Protein AF-A0A8X6TYA3-F1 (afdb_monomer_lite)

Radius of gyration: 31.18 Å; chains: 1; bounding box: 48×66×99 Å

InterPro domains:
  IPR000999 Ribonuclease III domain [PS50142] (70-89)
  IPR014720 Double-stranded RNA-binding domain [PS50137] (123-180)
  IPR036389 Ribonuclease III, endonuclease domain superfamily [G3DSA:1.10.1520.10] (4-118)
  IPR036389 Ribonuclease III, endonuclease domain superfamily [SSF69065] (48-107)
  IPR044441 Dicer, double-stranded RNA-binding domain [PF20932] (95-181)

Foldseek 3Di:
DDDDDDDDDDDDDDDDDDDPPPDDDDDDDDDPDPVVVVVVVVVVVVVLVVLCCVQPPPPLCLPCPPPPDPVVVVVVVVVVLVVQCVVVVNDPVRSCVVCVVVCVVVVVSCVVVVDDQLLRVLCVLLVCVPDPQKDDWDDDPQKTKIWGQHPVRDIFIGIDNDPVRRSSSRSSVVVVVSVVVVVVVD

pLDDT: mean 73.3, std 23.81, range [25.72, 98.75]

Organism: Nephila pilipes (NCBI:txid299642)

Secondary structure (DSSP, 8-state):
---------------------------------THHHHHHHHHHHHHHHHHHHHHH---S-SS-------HHHHHHHHHHHHHHHHHTTS-HHHHHHHHHHHHHHHHHHHHHSPPPPHHHHHHHHHT-TTS--BPPPEEETTEEEEEEE-TTS-EEEEEESSHHHHHHHHHHHHHHHHHHHHTT--

Structure (mmCIF, N/CA/C/O backbone):
data_AF-A0A8X6TYA3-F1
#
_entry.id   AF-A0A8X6TYA3-F1
#
loop_
_atom_site.group_PDB
_atom_site.id
_atom_site.type_symbol
_atom_site.label_atom_id
_atom_site.label_alt_id
_atom_site.label_comp_id
_atom_site.label_asym_id
_atom_site.label_entity_id
_atom_site.label_seq_id
_atom_site.pdbx_PDB_ins_code
_atom_site.Cartn_x
_atom_site.Cartn_y
_atom_site.Cartn_z
_atom_site.occupancy
_atom_site.B_iso_or_equiv
_atom_site.auth_seq_id
_atom_site.auth_comp_id
_atom_site.auth_asym_id
_atom_site.auth_atom_id
_atom_site.pdbx_PDB_model_num
ATOM 1 N N . MET A 1 1 ? 2.427 -8.819 74.614 1.00 41.09 1 MET A N 1
ATOM 2 C CA . MET A 1 1 ? 1.703 -9.967 75.204 1.00 41.09 1 MET A CA 1
ATOM 3 C C . MET A 1 1 ? 0.226 -9.792 74.905 1.00 41.09 1 MET A C 1
ATOM 5 O O . MET A 1 1 ? -0.221 -8.654 74.953 1.00 41.09 1 MET A O 1
ATOM 9 N N . ASN A 1 2 ? -0.461 -10.903 74.617 1.00 29.91 2 ASN A N 1
ATOM 10 C CA . ASN A 1 2 ? -1.857 -11.056 74.161 1.00 29.91 2 ASN A CA 1
ATOM 11 C C . ASN A 1 2 ? -2.005 -10.997 72.631 1.00 29.91 2 ASN A C 1
ATOM 13 O O . ASN A 1 2 ? -1.560 -10.040 72.016 1.00 29.91 2 ASN A O 1
ATOM 17 N N . GLN A 1 3 ? -2.622 -11.955 71.942 1.00 35.66 3 GLN A N 1
ATOM 18 C CA . GLN A 1 3 ? -3.069 -13.315 72.268 1.00 35.66 3 GLN A CA 1
ATOM 19 C C . GLN A 1 3 ? -3.387 -13.950 70.898 1.00 35.66 3 GLN A C 1
ATOM 21 O O . GLN A 1 3 ? -4.009 -13.296 70.063 1.00 35.66 3 GLN A O 1
ATOM 26 N N . LYS A 1 4 ? -2.917 -15.174 70.627 1.00 36.66 4 LYS A N 1
ATOM 27 C CA . LYS A 1 4 ? -3.289 -15.936 69.422 1.00 36.66 4 LYS A CA 1
ATOM 28 C C . LYS A 1 4 ? -4.793 -16.244 69.455 1.00 36.66 4 LYS A C 1
ATOM 30 O O . LYS A 1 4 ? -5.283 -16.671 70.496 1.00 36.66 4 LYS A O 1
ATOM 35 N N . MET A 1 5 ? -5.475 -16.124 68.317 1.00 36.62 5 MET A N 1
ATOM 36 C CA . MET A 1 5 ? -6.690 -16.894 68.036 1.00 36.62 5 MET A CA 1
ATOM 37 C C . MET A 1 5 ? -6.436 -17.769 66.809 1.00 36.62 5 MET A C 1
ATOM 39 O O . MET A 1 5 ? -6.374 -17.285 65.683 1.00 36.62 5 MET A O 1
ATOM 43 N N . GLU A 1 6 ? -6.232 -19.058 67.076 1.00 32.78 6 GLU A N 1
ATOM 44 C CA . GLU A 1 6 ? -6.461 -20.151 66.135 1.00 32.78 6 GLU A CA 1
ATOM 45 C C . GLU A 1 6 ? -7.973 -20.312 65.972 1.00 32.78 6 GLU A C 1
ATOM 47 O O . GLU A 1 6 ? -8.694 -20.407 66.965 1.00 32.78 6 GLU A O 1
ATOM 52 N N . ILE A 1 7 ? -8.452 -20.359 64.731 1.00 39.28 7 ILE A N 1
ATOM 53 C CA . ILE A 1 7 ? -9.780 -20.886 64.421 1.00 39.28 7 ILE A CA 1
ATOM 54 C C . ILE A 1 7 ? -9.557 -22.152 63.604 1.00 39.28 7 ILE A C 1
ATOM 56 O O . ILE A 1 7 ? -8.872 -22.146 62.582 1.00 39.28 7 ILE A O 1
ATOM 60 N N . GLN A 1 8 ? -10.082 -23.242 64.152 1.00 35.72 8 GLN A N 1
ATOM 61 C CA . GLN A 1 8 ? -10.012 -24.600 63.645 1.00 35.72 8 GLN A CA 1
ATOM 62 C C . GLN A 1 8 ? -10.918 -24.779 62.425 1.00 35.72 8 GLN A C 1
ATOM 64 O O . GLN A 1 8 ? -12.043 -24.281 62.388 1.00 35.72 8 GLN A O 1
ATOM 69 N N . ASN A 1 9 ? -10.414 -25.550 61.463 1.00 27.83 9 ASN A N 1
ATOM 70 C CA . ASN A 1 9 ? -11.195 -26.176 60.407 1.00 27.83 9 ASN A CA 1
ATOM 71 C C . ASN A 1 9 ? -12.219 -27.133 61.026 1.00 27.83 9 ASN A C 1
ATOM 73 O O . ASN A 1 9 ? -11.855 -27.955 61.870 1.00 27.83 9 ASN A O 1
ATOM 77 N N . HIS A 1 10 ? -13.463 -27.078 60.554 1.00 35.34 10 HIS A N 1
ATOM 78 C CA . HIS A 1 10 ? -14.375 -28.205 60.673 1.00 35.34 10 HIS A CA 1
ATOM 79 C C . HIS A 1 10 ? -14.879 -28.587 59.285 1.00 35.34 10 HIS A C 1
ATOM 81 O O . HIS A 1 10 ? -15.379 -27.756 58.527 1.00 35.34 10 HIS A O 1
ATOM 87 N N . GLU A 1 11 ? -14.627 -29.849 58.969 1.00 30.81 11 GLU A N 1
ATOM 88 C CA . GLU A 1 11 ? -14.976 -30.563 57.756 1.00 30.81 11 GLU A CA 1
ATOM 89 C C . GLU A 1 11 ? -16.497 -30.601 57.570 1.00 30.81 11 GLU A C 1
ATOM 91 O O . GLU A 1 11 ? -17.250 -30.799 58.522 1.00 30.81 11 GLU A O 1
ATOM 96 N N . PHE A 1 12 ? -16.941 -30.459 56.324 1.00 28.66 12 PHE A N 1
ATOM 97 C CA . PHE A 1 12 ? -18.242 -30.945 55.881 1.00 28.66 12 PHE A CA 1
ATOM 98 C C . PHE A 1 12 ? -17.971 -31.966 54.774 1.00 28.66 12 PHE A C 1
ATOM 100 O O . PHE A 1 12 ? -17.562 -31.605 53.672 1.00 28.66 12 PHE A O 1
ATOM 107 N N . THR A 1 13 ? -18.143 -33.243 55.107 1.00 29.92 13 THR A N 1
ATOM 108 C CA . THR A 1 13 ? -18.136 -34.379 54.181 1.00 29.92 13 THR A CA 1
ATOM 109 C C . THR A 1 13 ? -19.557 -34.904 54.018 1.00 29.92 13 THR A C 1
ATOM 111 O O . THR A 1 13 ? -20.180 -35.250 55.016 1.00 29.92 13 THR A O 1
ATOM 114 N N . ASP A 1 14 ? -20.036 -34.961 52.778 1.00 32.94 14 ASP A N 1
ATOM 115 C CA . ASP A 1 14 ? -20.781 -36.083 52.172 1.00 32.94 14 ASP A CA 1
ATOM 116 C C . ASP A 1 14 ? -21.089 -35.682 50.714 1.00 32.94 14 ASP A C 1
ATOM 118 O O . ASP A 1 14 ? -21.686 -34.638 50.462 1.00 32.94 14 ASP A O 1
ATOM 122 N N . ASN A 1 15 ? -20.429 -36.286 49.723 1.00 28.47 15 ASN A N 1
ATOM 123 C CA . ASN A 1 15 ? -20.726 -37.586 49.098 1.00 28.47 15 ASN A CA 1
ATOM 124 C C . ASN A 1 15 ? -21.973 -37.564 48.199 1.00 28.47 15 ASN A C 1
ATOM 126 O O . ASN A 1 15 ? -23.100 -37.630 48.670 1.00 28.47 15 ASN A O 1
ATOM 130 N N . ASN A 1 16 ? -21.700 -37.493 46.894 1.00 32.59 16 ASN A N 1
ATOM 131 C CA . ASN A 1 16 ? -22.423 -38.079 45.755 1.00 32.59 16 ASN A CA 1
ATOM 132 C C . ASN A 1 16 ? -21.465 -37.881 44.561 1.00 32.59 16 ASN A C 1
ATOM 134 O O . ASN A 1 16 ? -21.399 -36.793 43.998 1.00 32.59 16 ASN A O 1
ATOM 138 N N . GLN A 1 17 ? -20.423 -38.703 44.418 1.00 32.59 17 GLN A N 1
ATOM 139 C CA . GLN A 1 17 ? -20.418 -39.958 43.655 1.00 32.59 17 GLN A CA 1
ATOM 140 C C . GLN A 1 17 ? -21.165 -39.889 42.316 1.00 32.59 17 GLN A C 1
ATOM 142 O O . GLN A 1 17 ? -22.388 -39.929 42.262 1.00 32.59 17 GLN A O 1
ATOM 147 N N . ASP A 1 18 ? -20.330 -39.825 41.278 1.00 33.72 18 ASP A N 1
ATOM 148 C CA . ASP A 1 18 ? -20.352 -40.714 40.120 1.00 33.72 18 ASP A CA 1
ATOM 149 C C . ASP A 1 18 ? -21.538 -40.607 39.156 1.00 33.72 18 ASP A C 1
ATOM 151 O O . ASP A 1 18 ? -22.451 -41.414 39.221 1.00 33.72 18 ASP A O 1
ATOM 155 N N . GLU A 1 19 ? -21.414 -39.722 38.160 1.00 37.16 19 GLU A N 1
ATOM 156 C CA . GLU A 1 19 ? -21.674 -40.078 36.752 1.00 37.16 19 GLU A CA 1
ATOM 157 C C . GLU A 1 19 ? -20.602 -39.421 35.863 1.00 37.16 19 GLU A C 1
ATOM 159 O O . GLU A 1 19 ? -20.756 -38.333 35.308 1.00 37.16 19 GLU A O 1
ATOM 164 N N . ASN A 1 20 ? -19.454 -40.101 35.790 1.00 30.97 20 ASN A N 1
ATOM 165 C CA . ASN A 1 20 ? -18.557 -40.028 34.646 1.00 30.97 20 ASN A CA 1
ATOM 166 C C . ASN A 1 20 ? -19.195 -40.866 33.533 1.00 30.97 20 ASN A C 1
ATOM 168 O O . ASN A 1 20 ? -19.058 -42.088 33.549 1.00 30.97 20 ASN A O 1
ATOM 172 N N . ASP A 1 21 ? -19.839 -40.234 32.554 1.00 33.44 21 ASP A N 1
ATOM 173 C CA . ASP A 1 21 ? -20.106 -40.897 31.274 1.00 33.44 21 ASP A CA 1
ATOM 174 C C . ASP A 1 21 ? -18.827 -40.881 30.429 1.00 33.44 21 ASP A C 1
ATOM 176 O O . ASP A 1 21 ? -18.632 -40.121 29.479 1.00 33.44 21 ASP A O 1
ATOM 180 N N . GLU A 1 22 ? -17.921 -41.763 30.838 1.00 34.53 22 GLU A N 1
ATOM 181 C CA . GLU A 1 22 ? -16.838 -42.306 30.040 1.00 34.53 22 GLU A CA 1
ATOM 182 C C . GLU A 1 22 ? -17.438 -43.347 29.079 1.00 34.53 22 GLU A C 1
ATOM 184 O O . GLU A 1 22 ? -17.368 -44.555 29.297 1.00 34.53 22 GLU A O 1
ATOM 189 N N . LEU A 1 23 ? -18.060 -42.887 27.990 1.00 30.59 23 LEU A N 1
ATOM 190 C CA . LEU A 1 23 ? -18.424 -43.771 26.882 1.00 30.59 23 LEU A CA 1
ATOM 191 C C . LEU A 1 23 ? -17.214 -43.967 25.968 1.00 30.59 23 LEU A C 1
ATOM 193 O O . LEU A 1 23 ? -17.007 -43.282 24.967 1.00 30.59 23 LEU A O 1
ATOM 197 N N . SER A 1 24 ? -16.413 -44.955 26.353 1.00 29.55 24 SER A N 1
ATOM 198 C CA . SER A 1 24 ? -15.569 -45.711 25.440 1.00 29.55 24 SER A CA 1
ATOM 199 C C . SER A 1 24 ? -16.456 -46.501 24.469 1.00 29.55 24 SER A C 1
ATOM 201 O O . SER A 1 24 ? -17.292 -47.300 24.883 1.00 29.55 24 SER A O 1
ATOM 203 N N . PHE A 1 25 ? -16.282 -46.296 23.162 1.00 25.72 25 PHE A N 1
ATOM 204 C CA . PHE A 1 25 ? -16.700 -47.291 22.176 1.00 25.72 25 PHE A CA 1
ATOM 205 C C . PHE A 1 25 ? -15.767 -47.285 20.961 1.00 25.72 25 PHE A C 1
ATOM 207 O O . PHE A 1 25 ? -15.788 -46.389 20.122 1.00 25.72 25 PHE A O 1
ATOM 214 N N . GLU A 1 26 ? -14.894 -48.289 20.991 1.00 27.86 26 GLU A N 1
ATOM 215 C CA . GLU A 1 26 ? -14.268 -49.038 19.902 1.00 27.86 26 GLU A CA 1
ATOM 216 C C . GLU A 1 26 ? -14.068 -48.390 18.525 1.00 27.86 26 GLU A C 1
ATOM 218 O O . GLU A 1 26 ? -14.980 -48.138 17.739 1.00 27.86 26 GLU A O 1
ATOM 223 N N . SER A 1 27 ? -12.780 -48.302 18.191 1.00 35.88 27 SER A N 1
ATOM 224 C CA . SER A 1 27 ? -12.232 -48.284 16.844 1.00 35.88 27 SER A CA 1
ATOM 225 C C . SER A 1 27 ? -12.884 -49.348 15.957 1.00 35.88 27 SER A C 1
ATOM 227 O O . SER A 1 27 ? -12.626 -50.540 16.103 1.00 35.88 27 SER A O 1
ATOM 229 N N . THR A 1 28 ? -13.637 -48.905 14.957 1.00 27.03 28 THR A N 1
ATOM 230 C CA . THR A 1 28 ? -13.706 -49.602 13.672 1.00 27.03 28 THR A CA 1
ATOM 231 C C . THR A 1 28 ? -13.224 -48.627 12.609 1.00 27.03 28 THR A C 1
ATOM 233 O O . THR A 1 28 ? -13.883 -47.655 12.245 1.00 27.03 28 THR A O 1
ATOM 236 N N . ASP A 1 29 ? -11.973 -48.839 12.211 1.00 47.44 29 ASP A N 1
ATOM 237 C CA . ASP A 1 29 ? -11.421 -48.318 10.973 1.00 47.44 29 ASP A CA 1
ATOM 238 C C . ASP A 1 29 ? -12.223 -48.952 9.833 1.00 47.44 29 ASP A C 1
ATOM 240 O O . ASP A 1 29 ? -12.369 -50.170 9.820 1.00 47.44 29 ASP A O 1
ATOM 244 N N . GLU A 1 30 ? -12.821 -48.126 8.975 1.00 42.91 30 GLU A N 1
ATOM 245 C CA . GLU A 1 30 ? -12.977 -48.339 7.531 1.00 42.91 30 GLU A CA 1
ATOM 246 C C . GLU A 1 30 ? -13.918 -47.264 6.953 1.00 42.91 30 GLU A C 1
ATOM 248 O O . GLU A 1 30 ? -15.131 -47.270 7.150 1.00 42.91 30 GLU A O 1
ATOM 253 N N . GLY A 1 31 ? -13.339 -46.314 6.204 1.00 41.06 31 GLY A N 1
ATOM 254 C CA . GLY A 1 31 ? -14.097 -45.530 5.221 1.00 41.06 31 GLY A CA 1
ATOM 255 C C . GLY A 1 31 ? -14.328 -44.041 5.500 1.00 41.06 31 GLY A C 1
ATOM 256 O O . GLY A 1 31 ? -15.416 -43.538 5.233 1.00 41.06 31 GLY A O 1
ATOM 257 N N . LYS A 1 32 ? -13.319 -43.265 5.931 1.00 40.28 32 LYS A N 1
ATOM 258 C CA . LYS A 1 32 ? -13.345 -41.806 5.674 1.00 40.28 32 LYS A CA 1
ATOM 259 C C . LYS A 1 32 ? -13.081 -41.558 4.185 1.00 40.28 32 LYS A C 1
ATOM 261 O O . LYS A 1 32 ? -11.935 -41.451 3.756 1.00 40.28 32 LYS A O 1
ATOM 266 N N . THR A 1 33 ? -14.161 -41.492 3.411 1.00 42.53 33 THR A N 1
ATOM 267 C CA . THR A 1 33 ? -14.202 -41.239 1.966 1.00 42.53 33 THR A CA 1
ATOM 268 C C . THR A 1 33 ? -13.284 -40.082 1.556 1.00 42.53 33 THR A C 1
ATOM 270 O O . THR A 1 33 ? -13.445 -38.942 1.992 1.00 42.53 33 THR A O 1
ATOM 273 N N . ILE A 1 34 ? -12.340 -40.386 0.664 1.00 50.19 34 ILE A N 1
ATOM 274 C CA . ILE A 1 34 ? -11.330 -39.482 0.084 1.00 50.19 34 ILE A CA 1
ATOM 275 C C . ILE A 1 34 ? -11.964 -38.264 -0.634 1.00 50.19 34 ILE A C 1
ATOM 277 O O . IL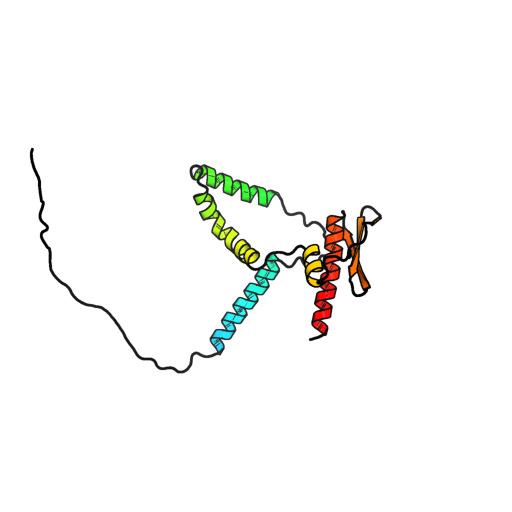E A 1 34 ? -11.343 -37.211 -0.742 1.00 50.19 34 ILE A O 1
ATOM 281 N N . LEU A 1 35 ? -13.246 -38.358 -1.002 1.00 45.84 35 LEU A N 1
ATOM 282 C CA . LEU A 1 35 ? -14.020 -37.335 -1.715 1.00 45.84 35 LEU A CA 1
ATOM 283 C C . LEU A 1 35 ? -14.387 -36.093 -0.867 1.00 45.84 35 LEU A C 1
ATOM 285 O O . LEU A 1 35 ? -14.583 -35.007 -1.406 1.00 45.84 35 LEU A O 1
ATOM 289 N N . GLY A 1 36 ? -14.455 -36.222 0.465 1.00 38.69 36 GLY A N 1
ATOM 290 C CA . GLY A 1 36 ? -14.809 -35.106 1.359 1.00 38.69 36 GLY A CA 1
ATOM 291 C C . GLY A 1 36 ? -13.645 -34.167 1.695 1.00 38.69 36 GLY A C 1
ATOM 292 O O . GLY A 1 36 ? -13.868 -33.010 2.040 1.00 38.69 36 GLY A O 1
ATOM 293 N N . LYS A 1 37 ? -12.400 -34.647 1.576 1.00 45.50 37 LYS A N 1
ATOM 294 C CA . LYS A 1 37 ? -11.193 -33.853 1.873 1.00 45.50 37 LYS A CA 1
ATOM 295 C C . LYS A 1 37 ? -10.777 -32.967 0.696 1.00 45.50 37 LYS A C 1
ATOM 297 O O . LYS A 1 37 ? -10.381 -31.829 0.911 1.00 45.50 37 LYS A O 1
ATOM 302 N N . GLN A 1 38 ? -10.939 -33.460 -0.533 1.00 48.78 38 GLN A N 1
ATOM 303 C CA . GLN A 1 38 ? -10.605 -32.707 -1.749 1.00 48.78 38 GLN A CA 1
ATOM 304 C C . GLN A 1 38 ? -11.474 -31.451 -1.909 1.00 48.78 38 GLN A C 1
ATOM 306 O O . GLN A 1 38 ? -10.946 -30.368 -2.126 1.00 48.78 38 GLN A O 1
ATOM 311 N N . THR A 1 39 ? -12.782 -31.557 -1.662 1.00 51.44 39 THR A N 1
ATOM 312 C CA . THR A 1 39 ? -13.721 -30.430 -1.826 1.00 51.44 39 THR A CA 1
ATOM 313 C C . THR A 1 39 ? -13.411 -29.249 -0.888 1.00 51.44 39 THR A C 1
ATOM 315 O O . THR A 1 39 ? -13.408 -28.102 -1.323 1.00 51.44 39 THR A O 1
ATOM 318 N N . GLN A 1 40 ? -13.060 -29.510 0.380 1.00 48.78 40 GLN A N 1
ATOM 319 C CA . GLN A 1 40 ? -12.713 -28.450 1.341 1.00 48.78 40 GLN A CA 1
ATOM 320 C C . GLN A 1 40 ? -11.332 -27.830 1.087 1.00 48.78 40 GLN A C 1
ATOM 322 O O . GLN A 1 40 ? -11.125 -26.645 1.355 1.00 48.78 40 GLN A O 1
ATOM 327 N N . GLU A 1 41 ? -10.361 -28.605 0.599 1.00 55.06 41 GLU A N 1
ATOM 328 C CA . GLU A 1 41 ? -9.039 -28.077 0.246 1.00 55.06 41 GLU A CA 1
ATOM 329 C C . GLU A 1 41 ? -9.093 -27.205 -1.009 1.00 55.06 41 GLU A C 1
ATOM 331 O O . GLU A 1 41 ? -8.416 -26.178 -1.067 1.00 55.06 41 GLU A O 1
ATOM 336 N N . ASP A 1 42 ? -9.917 -27.574 -1.985 1.00 54.16 42 ASP A N 1
ATOM 337 C CA . ASP A 1 42 ? -10.054 -26.843 -3.241 1.00 54.16 42 ASP A CA 1
ATOM 338 C C . ASP A 1 42 ? -10.854 -25.542 -3.063 1.00 54.16 42 ASP A C 1
ATOM 340 O O . ASP A 1 42 ? -10.458 -24.506 -3.600 1.00 54.16 42 ASP A O 1
ATOM 344 N N . GLU A 1 43 ? -11.887 -25.533 -2.211 1.00 59.59 43 GLU A N 1
ATOM 345 C CA . GLU A 1 43 ? -12.580 -24.304 -1.790 1.00 59.59 43 GLU A CA 1
ATOM 346 C C . GLU A 1 43 ? -11.649 -23.354 -1.023 1.00 59.59 43 GLU A C 1
ATOM 348 O O . GLU A 1 43 ? -11.618 -22.153 -1.295 1.00 59.59 43 GLU A O 1
ATOM 353 N N . ASN A 1 44 ? -10.823 -23.882 -0.113 1.00 59.31 44 ASN A N 1
ATOM 354 C CA . ASN A 1 44 ? -9.846 -23.079 0.625 1.00 59.31 44 ASN A CA 1
ATOM 355 C C . ASN A 1 44 ? -8.730 -22.532 -0.275 1.00 59.31 44 ASN A C 1
ATOM 357 O O . ASN A 1 44 ? -8.279 -21.404 -0.071 1.00 59.31 44 ASN A O 1
ATOM 361 N N . LYS A 1 45 ? -8.272 -23.294 -1.276 1.00 65.31 45 LYS A N 1
ATOM 362 C CA . LYS A 1 45 ? -7.313 -22.806 -2.282 1.00 65.31 45 LYS A CA 1
ATOM 363 C C . LYS A 1 45 ? -7.931 -21.718 -3.151 1.00 65.31 45 LYS A C 1
ATOM 365 O O . LYS A 1 45 ? -7.275 -20.708 -3.388 1.00 65.31 45 LYS A O 1
ATOM 370 N N . ASN A 1 46 ? -9.179 -21.892 -3.582 1.00 65.69 46 ASN A N 1
ATOM 371 C CA . ASN A 1 46 ? -9.877 -20.904 -4.396 1.00 65.69 46 ASN A CA 1
ATOM 372 C C . ASN A 1 46 ? -10.121 -19.604 -3.611 1.00 65.69 46 ASN A C 1
ATOM 374 O O . ASN A 1 46 ? -9.806 -18.525 -4.099 1.00 65.69 46 ASN A O 1
ATOM 378 N N . LEU A 1 47 ? -10.537 -19.699 -2.344 1.00 66.81 47 LEU A N 1
ATOM 379 C CA . LEU A 1 47 ? -10.717 -18.538 -1.469 1.00 66.81 47 LEU A CA 1
ATOM 380 C C . LEU A 1 47 ? -9.390 -17.815 -1.181 1.00 66.81 47 LEU A C 1
ATOM 382 O O . LEU A 1 47 ? -9.333 -16.585 -1.168 1.00 66.81 47 LEU A O 1
ATOM 386 N N . LYS A 1 48 ? -8.290 -18.558 -1.000 1.00 62.91 48 LYS A N 1
ATOM 387 C CA . LYS A 1 48 ? -6.939 -17.983 -0.881 1.00 62.91 48 LYS A CA 1
ATOM 388 C C . LYS A 1 48 ? -6.487 -17.301 -2.175 1.00 62.91 48 LYS A C 1
ATOM 390 O O . LYS A 1 48 ? -5.922 -16.214 -2.124 1.00 62.91 48 LYS A O 1
ATOM 395 N N . SER A 1 49 ? -6.767 -17.905 -3.326 1.00 62.75 49 SER A N 1
ATOM 396 C CA . SER A 1 49 ? -6.465 -17.334 -4.642 1.00 62.75 49 SER A CA 1
ATOM 397 C C . SER A 1 49 ? -7.258 -16.048 -4.891 1.00 62.75 49 SER A C 1
ATOM 399 O O . SER A 1 49 ? -6.711 -15.054 -5.363 1.00 62.75 49 SER A O 1
ATOM 401 N N . GLU A 1 50 ? -8.543 -16.038 -4.548 1.00 64.12 50 GLU A N 1
ATOM 402 C CA . GLU A 1 50 ? -9.429 -14.895 -4.749 1.00 64.12 50 GLU A CA 1
ATOM 403 C C . GLU A 1 50 ? -9.123 -13.742 -3.782 1.00 64.12 50 GLU A C 1
ATOM 405 O O . GLU A 1 50 ? -9.106 -12.582 -4.195 1.00 64.12 50 GLU A O 1
ATOM 410 N N . THR A 1 51 ? -8.788 -14.048 -2.525 1.00 59.88 51 THR A N 1
ATOM 411 C CA . THR A 1 51 ? -8.312 -13.045 -1.554 1.00 59.88 51 THR A CA 1
ATOM 412 C C . THR A 1 51 ? -6.959 -12.466 -1.961 1.00 59.88 51 THR A C 1
ATOM 414 O O . THR A 1 51 ? -6.789 -11.251 -1.928 1.00 59.88 51 THR A O 1
ATOM 417 N N . HIS A 1 52 ? -6.023 -13.296 -2.429 1.00 65.25 52 HIS A N 1
ATOM 418 C CA . HIS A 1 52 ? -4.753 -12.830 -2.987 1.00 65.25 52 HIS A CA 1
ATOM 419 C C . HIS A 1 52 ? -4.966 -11.893 -4.175 1.00 65.25 52 HIS A C 1
ATOM 421 O O . HIS A 1 52 ? -4.383 -10.814 -4.225 1.00 65.25 52 HIS A O 1
ATOM 427 N N . ARG A 1 53 ? -5.860 -12.252 -5.098 1.00 63.31 53 ARG A N 1
ATOM 428 C CA . ARG A 1 53 ? -6.232 -11.381 -6.212 1.00 63.31 53 ARG A CA 1
ATOM 429 C C . ARG A 1 53 ? -6.790 -10.038 -5.733 1.00 63.31 53 ARG A C 1
ATOM 431 O O . ARG A 1 53 ? -6.364 -9.002 -6.226 1.00 63.31 53 ARG A O 1
ATOM 438 N N . TYR A 1 54 ? -7.693 -10.045 -4.752 1.00 64.94 54 TYR A N 1
ATOM 439 C CA . TYR A 1 54 ? -8.298 -8.826 -4.204 1.00 64.94 54 TYR A CA 1
ATOM 440 C C . TYR A 1 54 ? -7.273 -7.872 -3.566 1.00 64.94 54 TYR A C 1
ATOM 442 O O . TYR A 1 54 ? -7.410 -6.657 -3.686 1.00 64.94 54 TYR A O 1
ATOM 450 N N . TYR A 1 55 ? -6.247 -8.408 -2.898 1.00 65.75 55 TYR A N 1
ATOM 451 C CA . TYR A 1 55 ? -5.254 -7.602 -2.184 1.00 65.75 55 TYR A CA 1
ATOM 452 C C . TYR A 1 55 ? -3.997 -7.262 -2.999 1.00 65.75 55 TYR A C 1
ATOM 454 O O . TYR A 1 55 ? -3.341 -6.269 -2.677 1.00 65.75 55 TYR A O 1
ATOM 462 N N . LEU A 1 56 ? -3.631 -8.066 -4.006 1.00 60.84 56 LEU A N 1
ATOM 463 C CA . LEU A 1 56 ? -2.305 -8.001 -4.640 1.00 60.84 56 LEU A CA 1
ATOM 464 C C . LEU A 1 56 ? -2.295 -7.943 -6.165 1.00 60.84 56 LEU A C 1
ATOM 466 O O . LEU A 1 56 ? -1.286 -7.494 -6.711 1.00 60.84 56 LEU A O 1
ATOM 470 N N . GLU A 1 57 ? -3.351 -8.358 -6.875 1.00 57.31 57 GLU A N 1
ATOM 471 C CA . GLU A 1 57 ? -3.383 -8.124 -8.322 1.00 57.31 57 GLU A CA 1
ATOM 472 C C . GLU A 1 57 ? -3.649 -6.638 -8.570 1.00 57.31 57 GLU A C 1
ATOM 474 O O . GLU A 1 57 ? -4.775 -6.179 -8.749 1.00 57.31 57 GLU A O 1
ATOM 479 N N . GLU A 1 58 ? -2.562 -5.866 -8.624 1.00 54.94 58 GLU A N 1
ATOM 480 C CA . GLU A 1 58 ? -2.493 -4.728 -9.524 1.00 54.94 58 GLU A CA 1
ATOM 481 C C . GLU A 1 58 ? -2.821 -5.280 -10.920 1.00 54.94 58 GLU A C 1
ATOM 483 O O . GLU A 1 58 ? -1.922 -5.775 -11.602 1.00 54.94 58 GLU A O 1
ATOM 488 N N . ILE A 1 59 ? -4.110 -5.259 -11.307 1.00 48.78 59 ILE A N 1
ATOM 489 C CA . ILE A 1 59 ? -4.592 -5.506 -12.679 1.00 48.78 59 ILE A CA 1
ATOM 490 C C . ILE A 1 59 ? -3.535 -4.934 -13.600 1.00 48.78 59 ILE A C 1
ATOM 492 O O . ILE A 1 59 ? -3.230 -3.771 -13.394 1.00 48.78 59 ILE A O 1
ATOM 496 N N . GLU A 1 60 ? -2.972 -5.741 -14.503 1.00 50.50 60 GLU A N 1
ATOM 497 C CA . GLU A 1 60 ? -1.854 -5.521 -15.442 1.00 50.50 60 GLU A CA 1
ATOM 498 C C . GLU A 1 60 ? -1.664 -4.068 -15.958 1.00 50.50 60 GLU A C 1
ATOM 500 O O . GLU A 1 60 ? -1.687 -3.776 -17.154 1.00 50.50 60 GLU A O 1
ATOM 505 N N . CYS A 1 61 ? -1.449 -3.112 -15.054 1.00 45.94 61 CYS A N 1
ATOM 506 C CA . CYS A 1 61 ? -1.530 -1.686 -15.330 1.00 45.94 61 CYS A CA 1
ATOM 507 C C . CYS A 1 61 ? -0.107 -1.206 -15.521 1.00 45.94 61 CYS A C 1
ATOM 509 O O . CYS A 1 61 ? 0.561 -0.661 -14.637 1.00 45.94 61 CYS A O 1
ATOM 511 N N . PHE A 1 62 ? 0.389 -1.463 -16.726 1.00 51.06 62 PHE A N 1
ATOM 512 C CA . PHE A 1 62 ? 1.672 -0.946 -17.182 1.00 51.06 62 PHE A CA 1
ATOM 513 C C . PHE A 1 62 ? 1.661 0.585 -17.328 1.00 51.06 62 PHE A C 1
ATOM 515 O O . PHE A 1 62 ? 2.727 1.207 -17.371 1.00 51.06 62 PHE A O 1
ATOM 522 N N . GLN A 1 63 ? 0.466 1.183 -17.363 1.00 49.16 63 GLN A N 1
ATOM 523 C CA . GLN A 1 63 ? 0.205 2.598 -17.139 1.00 49.16 63 GLN A CA 1
ATOM 524 C C . GLN A 1 63 ? -0.342 2.763 -15.724 1.00 49.16 63 GLN A C 1
ATOM 526 O O . GLN A 1 63 ? -1.486 2.434 -15.446 1.00 49.16 63 GLN A O 1
ATOM 531 N N . LEU A 1 64 ? 0.497 3.261 -14.820 1.00 52.06 64 LEU A N 1
ATOM 532 C CA . LEU A 1 64 ? 0.056 3.717 -13.508 1.00 52.06 64 LEU A CA 1
ATOM 533 C C . LEU A 1 64 ? -0.714 5.031 -13.710 1.00 52.06 64 LEU A C 1
ATOM 535 O O . LEU A 1 64 ? -0.161 6.109 -13.498 1.00 52.06 64 LEU A O 1
ATOM 539 N N . GLU A 1 65 ? -1.953 4.949 -14.198 1.00 50.59 65 GLU A N 1
ATOM 540 C CA . GLU A 1 65 ? -2.933 5.972 -13.853 1.00 50.59 65 GLU A CA 1
ATOM 541 C C . GLU A 1 65 ? -3.136 5.840 -12.348 1.00 50.59 65 GLU A C 1
ATOM 543 O O . GLU A 1 65 ? -3.483 4.777 -11.833 1.00 50.59 65 GLU A O 1
ATOM 548 N N . GLU A 1 66 ? -2.763 6.892 -11.630 1.00 54.38 66 GLU A N 1
ATOM 549 C CA . GLU A 1 66 ? -2.987 6.991 -10.200 1.00 54.38 66 GLU A CA 1
ATOM 550 C C . GLU A 1 66 ? -4.502 6.932 -9.996 1.00 54.38 66 GLU A C 1
ATOM 552 O O . GLU A 1 66 ? -5.205 7.905 -10.254 1.00 54.38 66 GLU A O 1
ATOM 557 N N . VAL A 1 67 ? -5.019 5.754 -9.633 1.00 62.50 67 VAL A N 1
ATOM 558 C CA . VAL A 1 67 ? -6.415 5.611 -9.224 1.00 62.50 67 VAL A CA 1
ATOM 559 C C . VAL A 1 67 ? -6.596 6.560 -8.051 1.00 62.50 67 VAL A C 1
ATOM 561 O O . VAL A 1 67 ? -5.976 6.372 -7.002 1.00 62.50 67 VAL A O 1
ATOM 564 N N . GLU A 1 68 ? -7.389 7.611 -8.246 1.00 63.88 68 GLU A N 1
ATOM 565 C CA . GLU A 1 68 ? -7.650 8.576 -7.190 1.00 63.88 68 GLU A CA 1
ATOM 566 C C . GLU A 1 68 ? -8.469 7.879 -6.104 1.00 63.88 68 GLU A C 1
ATOM 568 O O . GLU A 1 68 ? -9.677 7.672 -6.221 1.00 63.88 68 GLU A O 1
ATOM 573 N N . VAL A 1 69 ? -7.779 7.456 -5.047 1.00 78.62 69 VAL A N 1
ATOM 574 C CA . VAL A 1 69 ? -8.421 6.873 -3.875 1.00 78.62 69 VAL A CA 1
ATOM 575 C C . VAL A 1 69 ? -9.192 7.992 -3.172 1.00 78.62 69 VAL A C 1
ATOM 577 O O . VAL A 1 69 ? -8.587 9.025 -2.861 1.00 78.62 69 VAL A O 1
ATOM 580 N N . PRO A 1 70 ? -10.495 7.822 -2.879 1.00 86.12 70 PRO A N 1
ATOM 581 C CA . PRO A 1 70 ? -11.274 8.838 -2.184 1.00 86.12 70 PRO A CA 1
ATOM 582 C C . PRO A 1 70 ? -10.724 9.059 -0.770 1.00 86.12 70 PRO A C 1
ATOM 584 O O . PRO A 1 70 ? -11.077 8.341 0.165 1.00 86.12 70 PRO A O 1
ATOM 587 N N . LYS A 1 71 ? -9.850 10.060 -0.602 1.00 88.25 71 LYS A N 1
ATOM 588 C CA . LYS A 1 71 ? -9.148 10.347 0.666 1.00 88.25 71 LYS A CA 1
ATOM 589 C C . LYS A 1 71 ? -10.107 10.509 1.846 1.00 88.25 71 LYS A C 1
ATOM 591 O O . LYS A 1 71 ? -9.822 10.024 2.933 1.00 88.25 71 LYS A O 1
ATOM 596 N N . ALA A 1 72 ? -11.293 11.056 1.573 1.00 93.31 72 ALA A N 1
ATOM 597 C CA . ALA A 1 72 ? -12.370 11.208 2.543 1.00 93.31 72 ALA A CA 1
ATOM 598 C C . ALA A 1 72 ? -12.775 9.890 3.231 1.00 93.31 72 ALA A C 1
ATOM 600 O O . ALA A 1 72 ? -13.204 9.916 4.378 1.00 93.31 72 ALA A O 1
ATOM 601 N N . LEU A 1 73 ? -12.641 8.732 2.572 1.00 92.81 73 LEU A N 1
ATOM 602 C CA . LEU A 1 73 ? -12.925 7.441 3.209 1.00 92.81 73 LEU A CA 1
ATOM 603 C C . LEU A 1 73 ? -11.892 7.099 4.287 1.00 92.81 73 LEU A C 1
ATOM 605 O O . LEU A 1 73 ? -12.267 6.585 5.340 1.00 92.81 73 LEU A O 1
ATOM 609 N N . GLY A 1 74 ? -10.616 7.412 4.040 1.00 93.44 74 GLY A N 1
ATOM 610 C CA . GLY A 1 74 ? -9.554 7.297 5.039 1.00 93.44 74 GLY A CA 1
ATOM 611 C C . GLY A 1 74 ? -9.805 8.237 6.215 1.00 93.44 74 GLY A C 1
ATOM 612 O O . GLY A 1 74 ? -9.818 7.787 7.356 1.00 93.44 74 GLY A O 1
ATOM 613 N N . ASP A 1 75 ? -10.137 9.497 5.928 1.00 95.75 75 ASP A N 1
ATOM 614 C CA . ASP A 1 75 ? -10.447 10.497 6.957 1.00 95.75 75 ASP A CA 1
ATOM 615 C C . ASP A 1 75 ? -11.634 10.063 7.836 1.00 95.75 75 ASP A C 1
ATOM 617 O O . ASP A 1 75 ? -11.586 10.167 9.062 1.00 95.75 75 ASP A O 1
ATOM 621 N N . VAL A 1 76 ? -12.704 9.526 7.233 1.00 97.19 76 VAL A N 1
ATOM 622 C CA . VAL A 1 76 ? -13.853 8.991 7.980 1.00 97.19 76 VAL A CA 1
ATOM 623 C C . VAL A 1 76 ? -13.427 7.799 8.837 1.00 97.19 76 VAL A C 1
ATOM 625 O O . VAL A 1 76 ? -13.757 7.764 10.023 1.00 97.19 76 VAL A O 1
ATOM 628 N N . PHE A 1 77 ? -12.664 6.856 8.280 1.00 96.31 77 PHE A N 1
ATOM 629 C CA . PHE A 1 77 ? -12.162 5.699 9.021 1.00 96.31 77 PHE A CA 1
ATOM 630 C C . PHE A 1 77 ? -11.292 6.110 10.219 1.00 96.31 77 PHE A C 1
ATOM 632 O O . PHE A 1 77 ? -11.449 5.558 11.304 1.00 96.31 77 PHE A O 1
ATOM 639 N N . GLU A 1 78 ? -10.426 7.111 10.080 1.00 97.50 78 GLU A N 1
ATOM 640 C CA . GLU A 1 78 ? -9.614 7.643 11.182 1.00 97.50 78 GLU A CA 1
ATOM 641 C C . GLU A 1 78 ? -10.461 8.416 12.204 1.00 97.50 78 GLU A C 1
ATOM 643 O O . GLU A 1 78 ? -10.285 8.262 13.416 1.00 97.50 78 GLU A O 1
ATOM 648 N N . SER A 1 79 ? -11.439 9.198 11.739 1.00 98.25 79 SER A N 1
ATOM 649 C CA . SER A 1 79 ? -12.318 9.983 12.612 1.00 98.25 79 SER A CA 1
ATOM 650 C C . SER A 1 79 ? -13.183 9.110 13.525 1.00 98.25 79 SER A C 1
ATOM 652 O O . SER A 1 79 ? -13.366 9.444 14.696 1.00 98.25 79 SER A O 1
ATOM 654 N N . VAL A 1 80 ? -13.659 7.958 13.037 1.00 98.38 80 VAL A N 1
ATOM 655 C CA . VAL A 1 80 ? -14.427 6.996 13.842 1.00 98.38 80 VAL A CA 1
ATOM 656 C C . VAL A 1 80 ? -13.547 6.376 14.931 1.00 98.38 80 VAL A C 1
ATOM 658 O O . VAL A 1 80 ? -14.004 6.222 16.064 1.00 98.38 80 VAL A O 1
ATOM 661 N N . ALA A 1 81 ? -12.268 6.109 14.645 1.00 98.25 81 ALA A N 1
ATOM 662 C CA . ALA A 1 81 ? -11.320 5.631 15.651 1.00 98.25 81 ALA A CA 1
ATOM 663 C C . ALA A 1 81 ? -11.136 6.682 16.755 1.00 98.25 81 ALA A C 1
ATOM 665 O O . ALA A 1 81 ? -11.166 6.353 17.941 1.00 98.25 81 ALA A O 1
ATOM 666 N N . GLY A 1 82 ? -11.016 7.956 16.363 1.00 98.50 82 GLY A N 1
ATOM 667 C CA . GLY A 1 82 ? -10.962 9.089 17.285 1.00 98.50 82 GLY A CA 1
ATOM 668 C C . GLY A 1 82 ? -12.232 9.242 18.127 1.00 98.50 82 GLY A C 1
ATOM 669 O O . GLY A 1 82 ? -12.143 9.465 19.332 1.00 98.50 82 GLY A O 1
ATOM 670 N N . ALA A 1 83 ? -13.412 9.061 17.531 1.00 98.56 83 ALA A N 1
ATOM 671 C CA . ALA A 1 83 ? -14.683 9.115 18.251 1.00 98.56 83 ALA A CA 1
ATOM 672 C C . ALA A 1 83 ? -14.781 8.011 19.316 1.00 98.56 83 ALA A C 1
ATOM 674 O O . ALA A 1 83 ? -15.097 8.304 20.467 1.00 98.56 83 ALA A O 1
ATOM 675 N N . ILE A 1 84 ? -14.429 6.767 18.970 1.00 98.56 84 ILE A N 1
ATOM 676 C CA . ILE A 1 84 ? -14.388 5.644 19.922 1.00 98.56 84 ILE A CA 1
ATOM 677 C C . ILE A 1 84 ? -13.371 5.915 21.033 1.00 98.56 84 ILE A C 1
ATOM 679 O O . ILE A 1 84 ? -13.642 5.645 22.202 1.00 98.56 84 ILE A O 1
ATOM 683 N N . TYR A 1 85 ? -12.201 6.460 20.691 1.00 98.75 85 TYR A N 1
ATOM 684 C CA . TYR A 1 85 ? -11.178 6.807 21.673 1.00 98.75 85 TYR A CA 1
ATOM 685 C C . TYR A 1 85 ? -11.709 7.804 22.707 1.00 98.75 85 TYR A C 1
ATOM 687 O O . TYR A 1 85 ? -11.546 7.582 23.903 1.00 98.75 85 TYR A O 1
ATOM 695 N N . LEU A 1 86 ? -12.381 8.869 22.266 1.00 98.62 86 LEU A N 1
ATOM 696 C CA . LEU A 1 86 ? -12.944 9.877 23.164 1.00 98.62 86 LEU A CA 1
ATOM 697 C C . LEU A 1 86 ? -14.109 9.327 24.001 1.00 98.62 86 LEU A C 1
ATOM 699 O O . LEU A 1 86 ? -14.127 9.536 25.213 1.00 98.62 86 LEU A O 1
ATOM 703 N N . ASP A 1 87 ? -15.035 8.590 23.384 1.00 98.44 87 ASP A N 1
ATOM 704 C CA . ASP A 1 87 ? -16.220 8.027 24.052 1.00 98.44 87 ASP A CA 1
ATOM 705 C C . ASP A 1 87 ? -15.854 6.967 25.107 1.00 98.44 87 ASP A C 1
ATOM 707 O O . ASP A 1 87 ? -16.475 6.862 26.161 1.00 98.44 87 ASP A O 1
ATOM 711 N N . SER A 1 88 ? -14.764 6.232 24.875 1.00 98.31 88 SER A N 1
ATOM 712 C CA . SER A 1 88 ? -14.250 5.210 25.796 1.00 98.31 88 SER A CA 1
ATOM 713 C C . SER A 1 88 ? -13.342 5.749 26.908 1.00 98.31 88 SER A C 1
ATOM 715 O O . SER A 1 88 ? -12.657 4.969 27.574 1.00 98.31 88 SER A O 1
ATOM 717 N N . GLY A 1 89 ? -13.294 7.069 27.116 1.00 98.12 89 GLY A N 1
ATOM 718 C CA . GLY A 1 89 ? -12.425 7.676 28.125 1.00 98.12 89 GLY A CA 1
ATOM 719 C C . GLY A 1 89 ? -10.941 7.544 27.781 1.00 98.12 89 GLY A C 1
ATOM 720 O O . GLY A 1 89 ? -10.126 7.265 28.657 1.00 98.12 89 GLY A O 1
ATOM 721 N N . MET A 1 90 ? -10.591 7.742 26.507 1.00 98.06 90 MET A N 1
ATOM 722 C CA . MET A 1 90 ? -9.222 7.682 25.981 1.00 98.06 90 MET A CA 1
ATOM 723 C C . MET A 1 90 ? -8.608 6.267 26.000 1.00 98.06 90 MET A C 1
ATOM 725 O O . MET A 1 90 ? -7.408 6.099 26.231 1.00 98.06 90 MET A O 1
ATOM 729 N N . SER A 1 91 ? -9.411 5.228 25.727 1.00 98.56 91 SER A N 1
ATOM 730 C CA . SER A 1 91 ? -8.969 3.825 25.738 1.00 98.56 91 SER A CA 1
ATOM 731 C C . SER A 1 91 ? -8.559 3.316 24.349 1.00 98.56 91 SER A C 1
ATOM 733 O O . SER A 1 91 ? -9.401 2.994 23.509 1.00 98.56 91 SER A O 1
ATOM 735 N N . LEU A 1 92 ? -7.251 3.142 24.119 1.00 98.44 92 LEU A N 1
ATOM 736 C CA . LEU A 1 92 ? -6.743 2.499 22.894 1.00 98.44 92 LEU A CA 1
ATOM 737 C C . LEU A 1 92 ? -7.139 1.020 22.797 1.00 98.44 92 LEU A C 1
ATOM 739 O O . LEU A 1 92 ? -7.389 0.531 21.698 1.00 98.44 92 LEU A O 1
ATOM 743 N N . ASP A 1 93 ? -7.260 0.320 23.927 1.00 98.44 93 ASP A N 1
ATOM 744 C CA . ASP A 1 93 ? -7.718 -1.073 23.948 1.00 98.44 93 ASP A CA 1
ATOM 745 C C . ASP A 1 93 ? -9.132 -1.207 23.379 1.00 98.44 93 ASP A C 1
ATOM 747 O O . ASP A 1 93 ? -9.439 -2.171 22.681 1.00 98.44 93 ASP A O 1
ATOM 751 N N . THR A 1 94 ? -10.001 -0.234 23.664 1.00 98.38 94 THR A N 1
ATOM 752 C CA . THR A 1 94 ? -11.374 -0.216 23.145 1.00 98.38 94 THR A CA 1
ATOM 753 C C . THR A 1 94 ? -11.388 0.062 21.646 1.00 98.38 94 THR A C 1
ATOM 755 O O . THR A 1 94 ? -12.049 -0.666 20.906 1.00 98.38 94 THR A O 1
ATOM 758 N N . VAL A 1 95 ? -10.593 1.030 21.177 1.00 98.56 95 VAL A N 1
ATOM 759 C CA . VAL A 1 95 ? -10.407 1.284 19.736 1.00 98.56 95 VAL A CA 1
ATOM 760 C C . VAL A 1 95 ? -9.925 0.019 19.027 1.00 98.56 95 VAL A C 1
ATOM 762 O O . VAL A 1 95 ? -10.523 -0.404 18.038 1.00 98.56 95 VAL A O 1
ATOM 765 N N . TRP A 1 96 ? -8.891 -0.636 19.564 1.00 98.12 96 TRP A N 1
ATOM 766 C CA . TRP A 1 96 ? -8.333 -1.851 18.982 1.00 98.12 96 TRP A CA 1
ATOM 767 C C . TRP A 1 96 ? -9.342 -2.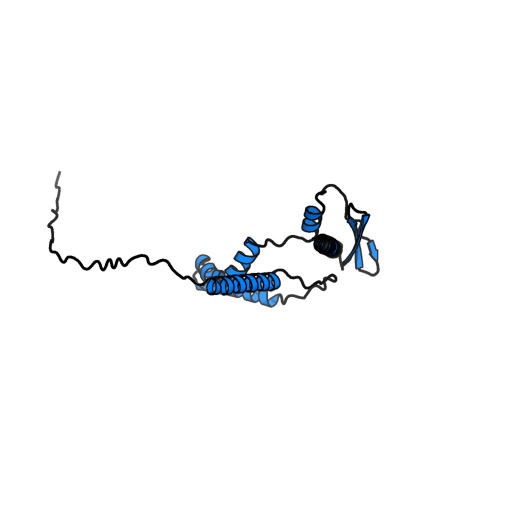996 18.959 1.00 98.12 96 TRP A C 1
ATOM 769 O O . TRP A 1 96 ? -9.483 -3.650 17.932 1.00 98.12 96 TRP A O 1
ATOM 779 N N . LYS A 1 97 ? -10.110 -3.215 20.033 1.00 98.19 97 LYS A N 1
ATOM 780 C CA . LYS A 1 97 ? -11.172 -4.237 20.061 1.00 98.19 97 LYS A CA 1
ATOM 781 C C . LYS A 1 97 ? -12.204 -4.046 18.948 1.00 98.19 97 LYS A C 1
ATOM 783 O O . LYS A 1 97 ? -12.663 -5.038 18.389 1.00 98.19 97 LYS A O 1
ATOM 788 N N . VAL A 1 98 ? -12.551 -2.800 18.620 1.00 97.88 98 VAL A N 1
ATOM 789 C CA . VAL A 1 98 ? -13.514 -2.485 17.554 1.00 97.88 98 VAL A CA 1
ATOM 790 C C . VAL A 1 98 ? -12.885 -2.613 16.161 1.00 97.88 98 VAL A C 1
ATOM 792 O O . VAL A 1 98 ? -13.505 -3.173 15.261 1.00 97.88 98 VAL A O 1
ATOM 795 N N . TYR A 1 99 ? -11.655 -2.130 15.972 1.00 98.12 99 TYR A N 1
ATOM 796 C CA . TYR A 1 99 ? -11.001 -2.070 14.655 1.00 98.12 99 TYR A CA 1
ATOM 797 C C . TYR A 1 99 ? -10.344 -3.389 14.248 1.00 98.12 99 TYR A C 1
ATOM 799 O O . TYR A 1 99 ? -10.277 -3.718 13.062 1.00 98.12 99 TYR A O 1
ATOM 807 N N . PHE A 1 100 ? -9.868 -4.170 15.216 1.00 97.62 100 PHE A N 1
ATOM 808 C CA . PHE A 1 100 ? -9.119 -5.394 14.963 1.00 97.62 100 PHE A CA 1
ATOM 809 C C . PHE A 1 100 ? -9.873 -6.395 14.076 1.00 97.62 100 PHE A C 1
ATOM 811 O O . PHE A 1 100 ? -9.267 -6.861 13.115 1.00 97.62 100 PHE A O 1
ATOM 818 N N . PRO A 1 101 ? -11.170 -6.703 14.284 1.00 97.06 101 PRO A N 1
ATOM 819 C CA . PRO A 1 101 ? -11.902 -7.607 13.397 1.00 97.06 101 PRO A CA 1
ATOM 820 C C . PRO A 1 101 ? -11.951 -7.139 11.936 1.00 97.06 101 PRO A C 1
ATOM 822 O O . PRO A 1 101 ? -11.932 -7.977 11.039 1.00 97.06 101 PRO A O 1
ATOM 825 N N . MET A 1 102 ? -11.976 -5.823 11.695 1.00 95.69 102 MET A N 1
ATOM 826 C CA . MET A 1 102 ? -12.010 -5.239 10.348 1.00 95.69 102 MET A CA 1
ATOM 827 C C . MET A 1 102 ? -10.637 -5.298 9.668 1.00 95.69 102 MET A C 1
ATOM 829 O O . MET A 1 102 ? -10.544 -5.583 8.477 1.00 95.69 102 MET A O 1
ATOM 833 N N . ILE A 1 103 ? -9.563 -5.052 10.425 1.00 94.88 103 ILE A N 1
ATOM 834 C CA . ILE A 1 103 ? -8.186 -4.994 9.907 1.00 94.88 103 ILE A CA 1
ATOM 835 C C . ILE A 1 103 ? -7.554 -6.389 9.807 1.00 94.88 103 ILE A C 1
ATOM 837 O O . ILE A 1 103 ? -6.733 -6.639 8.923 1.00 94.88 103 ILE A O 1
ATOM 841 N N . LYS A 1 104 ? -7.936 -7.318 10.693 1.00 94.12 104 LYS A N 1
ATOM 842 C CA . LYS A 1 104 ? -7.334 -8.653 10.820 1.00 94.12 104 LYS A CA 1
ATOM 843 C C . LYS A 1 104 ? -7.217 -9.410 9.490 1.00 94.12 104 LYS A C 1
ATOM 845 O O . LYS A 1 104 ? -6.136 -9.949 9.269 1.00 94.12 104 LYS A O 1
ATOM 850 N N . PRO A 1 105 ? -8.231 -9.467 8.602 1.00 90.56 105 PRO A N 1
ATOM 851 C CA . PRO A 1 105 ? -8.110 -10.198 7.339 1.00 90.56 105 PRO A CA 1
ATOM 852 C C . PRO A 1 105 ? -6.967 -9.672 6.463 1.00 90.56 105 PRO A C 1
ATOM 854 O O . PRO A 1 105 ? -6.122 -10.449 6.024 1.00 90.56 105 PRO A O 1
ATOM 857 N N . ALA A 1 106 ? -6.889 -8.349 6.292 1.00 88.25 106 ALA A N 1
ATOM 858 C CA . ALA A 1 106 ? -5.820 -7.710 5.532 1.00 88.25 106 ALA A CA 1
ATOM 859 C C . ALA A 1 106 ? -4.459 -7.889 6.222 1.00 88.25 106 ALA A C 1
ATOM 861 O O . ALA A 1 106 ? -3.469 -8.207 5.573 1.00 88.25 106 ALA A O 1
ATOM 862 N N . MET A 1 107 ? -4.407 -7.743 7.548 1.00 89.88 107 MET A N 1
ATOM 863 C CA . MET A 1 107 ? -3.174 -7.908 8.318 1.00 89.88 107 MET A CA 1
ATOM 864 C C . MET A 1 107 ? -2.609 -9.331 8.213 1.00 89.88 107 MET A C 1
ATOM 866 O O . MET A 1 107 ? -1.412 -9.490 7.990 1.00 89.88 107 MET A O 1
ATOM 870 N N . VAL A 1 108 ? -3.457 -10.358 8.336 1.00 90.81 108 VAL A N 1
ATOM 871 C CA . VAL A 1 108 ? -3.057 -11.760 8.141 1.00 90.81 108 VAL A CA 1
ATOM 872 C C . VAL A 1 108 ? -2.565 -11.958 6.711 1.00 90.81 108 VAL A C 1
ATOM 874 O O . VAL A 1 108 ? -1.455 -12.451 6.516 1.00 90.81 108 VAL A O 1
ATOM 877 N N . HIS A 1 109 ? -3.326 -11.483 5.723 1.00 86.88 109 HIS A N 1
ATOM 878 C CA . HIS A 1 109 ? -2.950 -11.605 4.321 1.00 86.88 109 HIS A CA 1
ATOM 879 C C . HIS A 1 109 ? -1.569 -10.996 4.030 1.00 86.88 109 HIS A C 1
ATOM 881 O O . HIS A 1 109 ? -0.712 -11.686 3.484 1.00 86.88 109 HIS A O 1
ATOM 887 N N . PHE A 1 110 ? -1.318 -9.753 4.453 1.00 86.69 110 PHE A N 1
ATOM 888 C CA . PHE A 1 110 ? -0.042 -9.065 4.224 1.00 86.69 110 PHE A CA 1
ATOM 889 C C . PHE A 1 110 ? 1.110 -9.577 5.094 1.00 86.69 110 PHE A C 1
ATOM 891 O O . PHE A 1 110 ? 2.270 -9.356 4.749 1.00 86.69 110 PHE A O 1
ATOM 898 N N . SER A 1 111 ? 0.821 -10.262 6.204 1.00 88.25 111 SER A N 1
ATOM 899 C CA . SER A 1 111 ? 1.854 -10.948 6.988 1.00 88.25 111 SER A CA 1
ATOM 900 C C . SER A 1 111 ? 2.374 -12.207 6.288 1.00 88.25 111 SER A C 1
ATOM 902 O O . SER A 1 111 ? 3.562 -12.507 6.376 1.00 88.25 111 SER A O 1
ATOM 904 N N . GLU A 1 112 ? 1.504 -12.910 5.556 1.00 87.25 112 GLU A N 1
ATOM 905 C CA . GLU A 1 112 ? 1.859 -14.092 4.763 1.00 87.25 112 GLU A CA 1
ATOM 906 C C . GLU A 1 112 ? 2.389 -13.709 3.371 1.00 87.25 112 GLU A C 1
ATOM 908 O O . GLU A 1 112 ? 3.310 -14.340 2.857 1.00 87.25 112 GLU A O 1
ATOM 913 N N . HIS A 1 113 ? 1.837 -12.649 2.778 1.00 81.69 113 HIS A N 1
ATOM 914 C CA . HIS A 1 113 ? 2.122 -12.189 1.421 1.00 81.69 113 HIS A CA 1
ATOM 915 C C . HIS A 1 113 ? 2.631 -10.751 1.463 1.00 81.69 113 HIS A C 1
ATOM 917 O O . HIS A 1 113 ? 1.921 -9.800 1.132 1.00 81.69 113 HIS A O 1
ATOM 923 N N . VAL A 1 114 ? 3.874 -10.586 1.914 1.00 84.56 114 VAL A N 1
ATOM 924 C CA . VAL A 1 114 ? 4.504 -9.267 2.020 1.00 84.56 114 VAL A CA 1
ATOM 925 C C . VAL A 1 114 ? 4.626 -8.654 0.617 1.00 84.56 114 VAL A C 1
ATOM 927 O O . VAL A 1 114 ? 5.372 -9.195 -0.205 1.00 84.56 114 VAL A O 1
ATOM 930 N N . PRO A 1 115 ? 3.949 -7.524 0.322 1.00 80.12 115 PRO A N 1
ATOM 931 C CA . PRO A 1 115 ? 4.030 -6.902 -0.991 1.00 80.12 115 PRO A CA 1
ATOM 932 C C . PRO A 1 115 ? 5.464 -6.464 -1.274 1.00 80.12 115 PRO A C 1
ATOM 934 O O . PRO A 1 115 ? 6.051 -5.664 -0.537 1.00 80.12 115 PRO A O 1
ATOM 937 N N . LEU A 1 116 ? 6.037 -6.979 -2.358 1.00 84.81 116 LEU A N 1
ATOM 938 C CA . LEU A 1 116 ? 7.383 -6.621 -2.767 1.00 84.81 116 LEU A CA 1
ATOM 939 C C . LEU A 1 116 ? 7.327 -5.471 -3.771 1.00 84.81 116 LEU A C 1
ATOM 941 O O . LEU A 1 116 ? 6.547 -5.472 -4.719 1.00 84.81 116 LEU A O 1
ATOM 945 N N . SER A 1 117 ? 8.174 -4.460 -3.577 1.00 87.50 117 SER A N 1
ATOM 946 C CA . SER A 1 117 ? 8.339 -3.416 -4.592 1.00 87.50 117 SER A CA 1
ATOM 947 C C . SER A 1 117 ? 8.827 -4.062 -5.896 1.00 87.50 117 SER A C 1
ATOM 949 O O . SER A 1 117 ? 9.838 -4.764 -5.833 1.00 87.50 117 SER A O 1
ATOM 951 N N . PRO A 1 118 ? 8.234 -3.763 -7.072 1.00 89.56 118 PRO A N 1
ATOM 952 C CA . PRO A 1 118 ? 8.661 -4.348 -8.346 1.00 89.56 118 PRO A CA 1
ATOM 953 C C . PRO A 1 118 ? 10.162 -4.179 -8.601 1.00 89.56 118 PRO A C 1
ATOM 955 O O . PRO A 1 118 ? 10.843 -5.063 -9.096 1.00 89.56 118 PRO A O 1
ATOM 958 N N . VAL A 1 119 ? 10.736 -3.046 -8.193 1.00 90.44 119 VAL A N 1
ATOM 959 C CA . VAL A 1 119 ? 12.182 -2.822 -8.329 1.00 90.44 119 VAL A CA 1
ATOM 960 C C . VAL A 1 119 ? 12.983 -3.835 -7.508 1.00 90.44 119 VAL A C 1
ATOM 962 O O . VAL A 1 119 ? 13.980 -4.352 -7.999 1.00 90.44 119 VAL A O 1
ATOM 965 N N . ARG A 1 120 ? 12.561 -4.110 -6.269 1.00 90.19 120 ARG A N 1
ATOM 966 C CA . ARG A 1 120 ? 13.227 -5.072 -5.385 1.00 90.19 120 ARG A CA 1
ATOM 967 C C . ARG A 1 120 ? 13.039 -6.500 -5.890 1.00 90.19 120 ARG A C 1
ATOM 96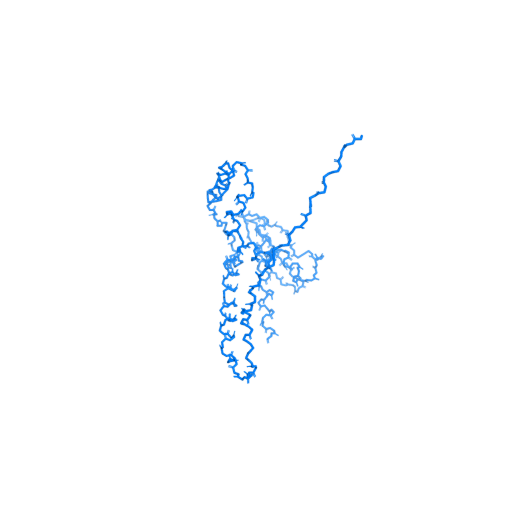9 O O . ARG A 1 120 ? 14.015 -7.233 -5.963 1.00 90.19 120 ARG A O 1
ATOM 976 N N . GLU A 1 121 ? 11.824 -6.851 -6.290 1.00 90.75 121 GLU A N 1
ATOM 977 C CA . GLU A 1 121 ? 11.510 -8.155 -6.872 1.00 90.75 121 GLU A CA 1
ATOM 978 C C . GLU A 1 121 ? 12.365 -8.449 -8.108 1.00 90.75 121 GLU A C 1
ATOM 980 O O . GLU A 1 121 ? 12.955 -9.521 -8.214 1.00 90.75 121 GLU A O 1
ATOM 985 N N . LEU A 1 122 ? 12.516 -7.470 -9.004 1.00 90.69 122 LEU A N 1
ATOM 986 C CA . LEU A 1 122 ? 13.377 -7.614 -10.171 1.00 90.69 122 LEU A CA 1
ATOM 987 C C . LEU A 1 122 ? 14.832 -7.917 -9.779 1.00 90.69 122 LEU A C 1
ATOM 989 O O . LEU A 1 122 ? 15.443 -8.801 -10.373 1.00 90.69 122 LEU A O 1
ATOM 993 N N . TYR A 1 123 ? 15.382 -7.216 -8.781 1.00 90.88 123 TYR A N 1
ATOM 994 C CA . TYR A 1 123 ? 16.741 -7.473 -8.290 1.00 90.88 123 TYR A CA 1
ATOM 995 C C . TYR A 1 123 ? 16.900 -8.877 -7.686 1.00 90.88 123 TYR A C 1
ATOM 997 O O . TYR A 1 123 ? 17.937 -9.512 -7.882 1.00 90.88 123 TYR A O 1
ATOM 1005 N N . GLU A 1 124 ? 15.883 -9.368 -6.977 1.00 90.06 124 GLU A N 1
ATOM 1006 C CA . GLU A 1 124 ? 15.882 -10.718 -6.403 1.00 90.06 124 GLU A CA 1
ATOM 1007 C C . GLU A 1 124 ? 15.808 -11.798 -7.501 1.00 90.06 124 GLU A C 1
ATOM 1009 O O . GLU A 1 124 ? 16.526 -12.797 -7.424 1.00 90.06 124 GLU A O 1
ATOM 1014 N N . LEU A 1 125 ? 15.039 -11.567 -8.574 1.00 88.62 125 LEU A N 1
ATOM 1015 C CA . LEU A 1 125 ? 14.935 -12.487 -9.716 1.00 88.62 125 LEU A CA 1
ATOM 1016 C C . LEU A 1 125 ? 16.236 -12.608 -10.517 1.00 88.62 125 LEU A C 1
ATOM 1018 O O . LEU A 1 125 ? 16.633 -13.714 -10.881 1.00 88.62 125 LEU A O 1
ATOM 1022 N N . ILE A 1 126 ? 16.932 -11.497 -10.774 1.00 87.56 126 ILE A N 1
ATOM 1023 C CA . ILE A 1 126 ? 18.163 -11.518 -11.585 1.00 87.56 126 ILE A CA 1
ATOM 1024 C C . ILE A 1 126 ? 19.375 -12.109 -10.848 1.00 87.56 126 ILE A C 1
ATOM 1026 O O . ILE A 1 126 ? 20.409 -12.333 -11.477 1.00 87.56 126 ILE A O 1
ATOM 1030 N N . LYS A 1 127 ? 19.280 -12.342 -9.526 1.00 80.62 127 LYS A N 1
ATOM 1031 C CA . LYS A 1 127 ? 20.341 -12.914 -8.665 1.00 80.62 127 LYS A CA 1
ATOM 1032 C C . LYS A 1 127 ? 21.711 -12.211 -8.782 1.00 80.62 127 LYS A C 1
ATOM 1034 O O . LYS A 1 127 ? 22.738 -12.789 -8.432 1.00 80.62 127 LYS A O 1
ATOM 1039 N N . LYS A 1 128 ? 21.731 -10.966 -9.272 1.00 72.50 128 LYS A N 1
ATOM 1040 C CA . LYS A 1 128 ? 22.916 -10.122 -9.509 1.00 72.50 128 LYS A CA 1
ATOM 1041 C C . LYS A 1 128 ? 22.612 -8.667 -9.119 1.00 72.50 128 LYS A C 1
ATOM 1043 O O . LYS A 1 128 ? 22.307 -7.849 -9.984 1.00 72.50 128 LYS A O 1
ATOM 1048 N N . PRO A 1 129 ? 22.649 -8.332 -7.819 1.00 65.25 129 PRO A N 1
ATOM 1049 C CA . PRO A 1 129 ? 22.247 -7.010 -7.335 1.00 65.25 129 PRO A CA 1
ATOM 1050 C C . PRO A 1 129 ? 23.223 -5.884 -7.715 1.00 65.25 129 PRO A C 1
ATOM 1052 O O . PRO A 1 129 ? 22.817 -4.724 -7.758 1.00 65.25 129 PRO A O 1
ATOM 1055 N N . ASP A 1 130 ? 24.480 -6.215 -8.021 1.00 66.12 130 ASP A N 1
ATOM 1056 C CA . ASP A 1 130 ? 25.541 -5.228 -8.273 1.00 66.12 130 ASP A CA 1
ATOM 1057 C C . ASP A 1 130 ? 25.534 -4.665 -9.704 1.00 66.12 130 ASP A C 1
ATOM 1059 O O . ASP A 1 130 ? 26.217 -3.682 -9.999 1.00 66.12 130 ASP A O 1
ATOM 1063 N N . GLU A 1 131 ? 24.757 -5.261 -10.611 1.00 73.81 131 GLU A N 1
ATOM 1064 C CA . GLU A 1 131 ? 24.660 -4.792 -11.988 1.00 73.81 131 GLU A CA 1
ATOM 1065 C C . GLU A 1 131 ? 23.664 -3.630 -12.090 1.00 73.81 131 GLU A C 1
ATOM 1067 O O . GLU A 1 131 ? 22.507 -3.701 -11.656 1.00 73.81 131 GLU A O 1
ATOM 1072 N N . LYS A 1 132 ? 24.108 -2.518 -12.684 1.00 83.56 132 LYS A N 1
ATOM 1073 C CA . LYS A 1 132 ? 23.239 -1.370 -12.946 1.00 83.56 132 LYS A CA 1
ATOM 1074 C C . LYS A 1 132 ? 22.301 -1.699 -14.112 1.00 83.56 132 LYS A C 1
ATOM 1076 O O . LYS A 1 132 ? 22.557 -1.317 -15.246 1.00 83.56 132 LYS A O 1
ATOM 1081 N N . ILE A 1 133 ? 21.189 -2.366 -13.807 1.00 89.88 133 ILE A N 1
ATOM 1082 C CA . ILE A 1 133 ? 20.166 -2.745 -14.796 1.00 89.88 133 ILE A CA 1
ATOM 1083 C C . ILE A 1 133 ? 19.274 -1.573 -15.225 1.00 89.88 133 ILE A C 1
ATOM 1085 O O . ILE A 1 133 ? 18.668 -1.626 -16.286 1.00 89.88 133 ILE A O 1
ATOM 1089 N N . PHE A 1 134 ? 19.162 -0.513 -14.416 1.00 92.94 134 PHE A N 1
ATOM 1090 C CA . PHE A 1 134 ? 18.338 0.659 -14.735 1.00 92.94 134 PHE A CA 1
ATOM 1091 C C . PHE A 1 134 ? 19.171 1.762 -15.396 1.00 92.94 134 PHE A C 1
ATOM 1093 O O . PHE A 1 134 ? 20.158 2.235 -14.825 1.00 92.94 134 PHE A O 1
ATOM 1100 N N . GLY A 1 135 ? 18.716 2.220 -16.560 1.00 91.56 135 GLY A N 1
ATOM 1101 C CA . GLY A 1 135 ? 19.257 3.373 -17.270 1.00 91.56 135 GLY A CA 1
ATOM 1102 C C . GLY A 1 135 ? 18.918 4.712 -16.608 1.00 91.56 135 GLY A C 1
ATOM 1103 O O . GLY A 1 135 ? 18.121 4.800 -15.667 1.00 91.56 135 GLY A O 1
ATOM 1104 N N . GLU A 1 136 ? 19.533 5.780 -17.117 1.00 93.31 136 GLU A N 1
ATOM 1105 C CA . GLU A 1 136 ? 19.220 7.142 -16.682 1.00 93.31 136 GLU A CA 1
ATOM 1106 C C . GLU A 1 136 ? 17.833 7.582 -17.177 1.00 93.31 136 GLU A C 1
ATOM 1108 O O . GLU A 1 136 ? 17.418 7.208 -18.279 1.00 93.31 136 GLU A O 1
ATOM 1113 N N . PRO A 1 137 ? 17.093 8.374 -16.381 1.00 92.50 137 PRO A N 1
ATOM 1114 C CA . PRO A 1 137 ? 15.786 8.866 -16.778 1.00 92.50 137 PRO A CA 1
ATOM 1115 C C . PRO A 1 137 ? 15.900 9.850 -17.943 1.00 92.50 137 PRO A C 1
ATOM 1117 O O . PRO A 1 137 ? 16.682 10.799 -17.903 1.00 92.50 137 PRO A O 1
ATOM 1120 N N . VAL A 1 138 ? 15.058 9.659 -18.955 1.00 94.81 138 VAL A N 1
ATOM 1121 C CA . VAL A 1 138 ? 14.939 10.552 -20.110 1.00 94.81 138 VAL A CA 1
ATOM 1122 C C . VAL A 1 138 ? 13.574 11.224 -20.060 1.00 94.81 138 VAL A C 1
ATOM 1124 O O . VAL A 1 138 ? 12.556 10.541 -19.994 1.00 94.81 138 VAL A O 1
ATOM 1127 N N . ILE A 1 139 ? 13.533 12.555 -20.090 1.00 94.19 139 ILE A N 1
ATOM 1128 C CA . ILE A 1 139 ? 12.278 13.319 -20.058 1.00 94.19 139 ILE A CA 1
ATOM 1129 C C . ILE A 1 139 ? 11.904 13.711 -21.488 1.00 94.19 139 ILE A C 1
ATOM 1131 O O . ILE A 1 139 ? 12.704 14.323 -22.195 1.00 94.19 139 ILE A O 1
ATOM 1135 N N . LYS A 1 140 ? 10.697 13.343 -21.925 1.00 92.25 140 LYS A N 1
ATOM 1136 C CA . LYS A 1 140 ? 10.125 13.719 -23.228 1.00 92.25 140 LYS A CA 1
ATOM 1137 C C . LYS A 1 140 ? 8.630 13.981 -23.070 1.00 92.25 140 LYS A C 1
ATOM 1139 O O . LYS A 1 140 ? 7.928 13.124 -22.539 1.00 92.25 140 LYS A O 1
ATOM 1144 N N . ASN A 1 141 ? 8.141 15.112 -23.579 1.00 89.81 141 ASN A N 1
ATOM 1145 C CA . ASN A 1 141 ? 6.715 15.480 -23.565 1.00 89.81 141 ASN A CA 1
ATOM 1146 C C . ASN A 1 141 ? 6.074 15.326 -22.169 1.00 89.81 141 ASN A C 1
ATOM 1148 O O . ASN A 1 141 ? 5.096 14.597 -22.021 1.00 89.81 141 ASN A O 1
ATOM 1152 N N . ASP A 1 142 ? 6.698 15.914 -21.142 1.00 88.81 142 ASP A N 1
ATOM 1153 C CA . ASP A 1 142 ? 6.279 15.850 -19.728 1.00 88.81 142 ASP A CA 1
ATOM 1154 C C . ASP A 1 142 ? 6.156 14.441 -19.122 1.00 88.81 142 ASP A C 1
ATOM 1156 O O . ASP A 1 142 ? 5.600 14.249 -18.043 1.00 88.81 142 ASP A O 1
ATOM 1160 N N . LYS A 1 143 ? 6.728 13.432 -19.785 1.00 89.31 143 LYS A N 1
ATOM 1161 C CA . LYS A 1 143 ? 6.821 12.062 -19.278 1.00 89.31 143 LYS A CA 1
ATOM 1162 C C . LYS A 1 143 ? 8.276 11.669 -19.074 1.00 89.31 143 LYS A C 1
ATOM 1164 O O . LYS A 1 143 ? 9.155 12.009 -19.865 1.00 89.31 143 LYS A O 1
ATOM 1169 N N . THR A 1 144 ? 8.520 10.918 -18.008 1.00 91.88 144 THR A N 1
ATOM 1170 C CA . THR A 1 144 ? 9.813 10.303 -17.708 1.00 91.88 144 THR A CA 1
ATOM 1171 C C . THR A 1 144 ? 9.843 8.879 -18.246 1.00 91.88 144 THR A C 1
ATOM 1173 O O . THR A 1 144 ? 8.923 8.098 -18.007 1.00 91.88 144 THR A O 1
ATOM 1176 N N . TYR A 1 145 ? 10.925 8.535 -18.933 1.00 93.62 145 TYR A N 1
ATOM 1177 C CA . TYR A 1 145 ? 11.191 7.222 -19.506 1.00 93.62 145 TYR A CA 1
ATOM 1178 C C . TYR A 1 145 ? 12.413 6.625 -18.819 1.00 93.62 145 TYR A C 1
ATOM 1180 O O . TYR A 1 145 ? 13.406 7.323 -18.617 1.00 93.62 145 TYR A O 1
ATOM 1188 N N . ILE A 1 146 ? 12.351 5.343 -18.465 1.00 95.00 146 ILE A N 1
ATOM 1189 C CA . ILE A 1 146 ? 13.479 4.599 -17.894 1.00 95.00 146 ILE A CA 1
ATOM 1190 C C . ILE A 1 146 ? 13.576 3.255 -18.598 1.00 95.00 146 ILE A C 1
ATOM 1192 O O . ILE A 1 146 ? 12.573 2.561 -18.755 1.00 95.00 146 ILE A O 1
ATOM 1196 N N . GLU A 1 147 ? 14.785 2.893 -19.008 1.00 95.12 147 GLU A N 1
ATOM 1197 C CA . GLU A 1 147 ? 15.084 1.581 -19.573 1.00 95.12 147 GLU A CA 1
ATOM 1198 C C . GLU A 1 147 ? 15.641 0.645 -18.492 1.00 95.12 147 GLU A C 1
ATOM 1200 O O . GLU A 1 147 ? 16.383 1.068 -17.606 1.00 95.12 147 GLU A O 1
ATOM 1205 N N . VAL A 1 148 ? 15.259 -0.623 -18.569 1.00 94.12 148 VAL A N 1
ATOM 1206 C CA . VAL A 1 148 ? 15.809 -1.751 -17.823 1.00 94.12 148 VAL A CA 1
ATOM 1207 C C . VAL A 1 148 ? 16.486 -2.668 -18.825 1.00 94.12 148 VAL A C 1
ATOM 1209 O O . VAL A 1 148 ? 15.842 -3.111 -19.773 1.00 94.12 148 VAL A O 1
ATOM 1212 N N . ILE A 1 149 ? 17.762 -2.963 -18.606 1.00 92.94 149 ILE A N 1
ATOM 1213 C CA . ILE A 1 149 ? 18.544 -3.915 -19.391 1.00 92.94 149 ILE A CA 1
ATOM 1214 C C . ILE A 1 149 ? 18.858 -5.095 -18.476 1.00 92.94 149 ILE A C 1
ATOM 1216 O O . ILE A 1 149 ? 19.521 -4.930 -17.453 1.00 92.94 149 ILE A O 1
ATOM 1220 N N . LEU A 1 150 ? 18.335 -6.268 -18.817 1.00 90.69 150 LEU A N 1
ATOM 1221 C CA . LEU A 1 150 ? 18.596 -7.496 -18.076 1.00 90.69 150 LEU A CA 1
ATOM 1222 C C . LEU A 1 150 ? 19.988 -8.058 -18.412 1.00 90.69 150 LEU A C 1
ATOM 1224 O O . LEU A 1 150 ? 20.502 -7.798 -19.503 1.00 90.69 150 LEU A O 1
ATOM 1228 N N . PRO A 1 151 ? 20.575 -8.892 -17.532 1.00 86.81 151 PRO A N 1
ATOM 1229 C CA . PRO A 1 151 ? 21.875 -9.524 -17.783 1.00 86.81 151 PRO A CA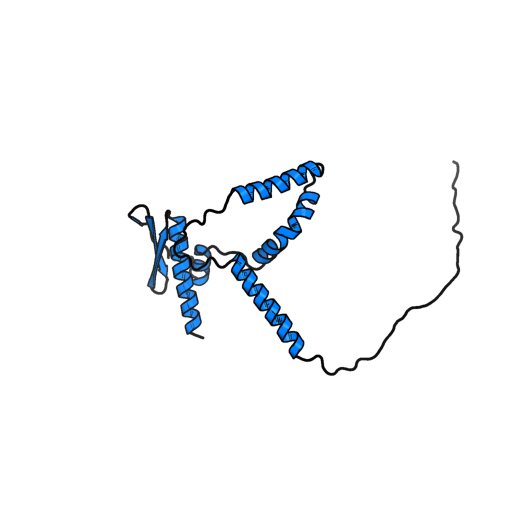 1
ATOM 1230 C C . PRO A 1 151 ? 21.923 -10.423 -19.032 1.00 86.81 151 PRO A C 1
ATOM 1232 O O . PRO A 1 151 ? 23.000 -10.716 -19.542 1.00 86.81 151 PRO A O 1
ATOM 1235 N N . ASP A 1 152 ? 20.766 -10.877 -19.522 1.00 85.81 152 ASP A N 1
ATOM 1236 C CA . ASP A 1 152 ? 20.621 -11.658 -20.759 1.00 85.81 152 ASP A CA 1
ATOM 1237 C C . ASP A 1 152 ? 20.530 -10.783 -22.030 1.00 85.81 152 ASP A C 1
ATOM 1239 O O . ASP A 1 152 ? 20.399 -11.296 -23.140 1.00 85.81 152 ASP A O 1
ATOM 1243 N N . GLY A 1 153 ? 20.609 -9.456 -21.881 1.00 86.50 153 GLY A N 1
ATOM 1244 C CA . GLY A 1 153 ? 20.552 -8.484 -22.970 1.00 86.50 153 GLY A CA 1
ATOM 1245 C C . GLY A 1 153 ? 19.142 -8.033 -23.362 1.00 86.50 153 GLY A C 1
ATOM 1246 O O . GLY A 1 153 ? 19.016 -7.145 -24.216 1.00 86.50 153 GLY A O 1
ATOM 1247 N N . ARG A 1 154 ? 18.078 -8.578 -22.750 1.00 90.25 154 ARG A N 1
ATOM 1248 C CA . ARG A 1 154 ? 16.702 -8.102 -22.970 1.00 90.25 154 ARG A CA 1
ATOM 1249 C C . ARG A 1 154 ? 16.527 -6.688 -22.422 1.00 90.25 154 ARG A C 1
ATOM 1251 O O . ARG A 1 154 ? 17.091 -6.332 -21.388 1.00 90.25 154 ARG A O 1
ATOM 1258 N N . ARG A 1 155 ? 15.729 -5.872 -23.117 1.00 93.31 155 ARG A N 1
ATOM 1259 C CA . ARG A 1 155 ? 15.501 -4.462 -22.770 1.00 93.31 155 ARG A CA 1
ATOM 1260 C C . ARG A 1 155 ? 14.020 -4.156 -22.628 1.00 93.31 155 ARG A C 1
ATOM 1262 O O . ARG A 1 155 ? 13.230 -4.488 -23.508 1.00 93.31 155 ARG A O 1
ATOM 1269 N N . PHE A 1 156 ? 13.668 -3.465 -21.552 1.00 93.44 156 PHE A N 1
ATOM 1270 C CA . PHE A 1 156 ? 12.301 -3.074 -21.225 1.00 93.44 156 PHE A CA 1
ATOM 1271 C C . PHE A 1 156 ? 12.251 -1.594 -20.890 1.00 93.44 156 PHE A C 1
ATOM 1273 O O . PHE A 1 156 ? 13.091 -1.087 -20.157 1.00 93.44 156 PHE A O 1
ATOM 1280 N N . GLN A 1 157 ? 11.246 -0.885 -21.389 1.00 92.69 157 GLN A N 1
ATOM 1281 C CA . GLN A 1 157 ? 11.072 0.534 -21.097 1.00 92.69 157 GLN A CA 1
ATOM 1282 C C . GLN A 1 157 ? 9.831 0.750 -20.242 1.00 92.69 157 GLN A C 1
ATOM 1284 O O . GLN A 1 157 ? 8.756 0.255 -20.577 1.00 92.69 157 GLN A O 1
ATOM 1289 N N . GLY A 1 158 ? 9.972 1.525 -19.173 1.00 90.94 158 GLY A N 1
ATOM 1290 C CA . GLY A 1 158 ? 8.872 2.044 -18.369 1.00 90.94 158 GLY A CA 1
ATOM 1291 C C . GLY A 1 158 ? 8.669 3.534 -18.585 1.00 90.94 158 GLY A C 1
ATOM 1292 O O . GLY A 1 158 ? 9.611 4.269 -18.893 1.00 90.94 158 GLY A O 1
ATOM 1293 N N . VAL A 1 159 ? 7.427 3.974 -18.401 1.00 90.88 159 VAL A N 1
ATOM 1294 C CA . VAL A 1 159 ? 7.009 5.368 -18.577 1.00 90.88 159 VAL A CA 1
ATOM 1295 C C . VAL A 1 159 ? 6.203 5.802 -17.362 1.00 90.88 159 VAL A C 1
ATOM 1297 O O . VAL A 1 159 ? 5.435 5.018 -16.809 1.00 90.88 159 VAL A O 1
ATOM 1300 N N . GLY A 1 160 ? 6.366 7.052 -16.940 1.00 88.06 160 GLY A N 1
ATOM 1301 C CA . GLY A 1 160 ? 5.564 7.625 -15.867 1.00 88.06 160 GLY A CA 1
ATOM 1302 C C . GLY A 1 160 ? 5.673 9.147 -15.782 1.00 88.06 160 GLY A C 1
ATOM 1303 O O . GLY A 1 160 ? 6.535 9.737 -16.435 1.00 88.06 160 GLY A O 1
ATOM 1304 N N . PRO A 1 161 ? 4.835 9.793 -14.956 1.00 86.50 161 PRO A N 1
ATOM 1305 C CA . PRO A 1 161 ? 4.909 11.231 -14.695 1.00 86.50 161 PRO A CA 1
ATOM 1306 C C . PRO A 1 161 ? 6.212 11.636 -13.987 1.00 86.50 161 PRO A C 1
ATOM 1308 O O . PRO A 1 161 ? 6.645 12.777 -14.079 1.00 86.50 161 PRO A O 1
ATOM 1311 N N . ASN A 1 162 ? 6.873 10.703 -13.294 1.00 88.25 162 ASN A N 1
ATOM 1312 C CA . ASN A 1 162 ? 8.135 10.942 -12.599 1.00 88.25 162 ASN A CA 1
ATOM 1313 C C . ASN A 1 162 ? 9.067 9.717 -12.662 1.00 88.25 162 ASN A C 1
ATOM 1315 O O . ASN A 1 162 ? 8.660 8.615 -13.048 1.00 88.25 162 ASN A O 1
ATOM 1319 N N . LYS A 1 163 ? 10.327 9.905 -12.240 1.00 91.69 163 LYS A N 1
ATOM 1320 C CA . LYS A 1 163 ? 11.370 8.861 -12.203 1.00 91.69 163 LYS A CA 1
ATOM 1321 C C . LYS A 1 163 ? 10.924 7.612 -11.439 1.00 91.69 163 LYS A C 1
ATOM 1323 O O . LYS A 1 163 ? 11.179 6.499 -11.888 1.00 91.69 163 LYS A O 1
ATOM 1328 N N . THR A 1 164 ? 10.263 7.777 -10.296 1.00 89.44 164 THR A N 1
ATOM 1329 C CA . THR A 1 164 ? 9.849 6.660 -9.433 1.00 89.44 164 THR A CA 1
ATOM 1330 C C . THR A 1 164 ? 8.808 5.779 -10.119 1.00 89.44 164 THR A C 1
ATOM 1332 O O . THR A 1 164 ? 8.951 4.556 -10.129 1.00 89.44 164 THR A O 1
ATOM 1335 N N . VAL A 1 165 ? 7.795 6.391 -10.735 1.00 88.94 165 VAL A N 1
ATOM 1336 C CA . VAL A 1 165 ? 6.725 5.684 -11.452 1.00 88.94 165 VAL A CA 1
ATOM 1337 C C . VAL A 1 165 ? 7.271 5.008 -12.709 1.00 88.94 165 VAL A C 1
ATOM 1339 O O . VAL A 1 165 ? 7.024 3.821 -12.916 1.00 88.94 165 VAL A O 1
ATOM 1342 N N . ALA A 1 166 ? 8.099 5.708 -13.493 1.00 90.44 166 ALA A N 1
ATOM 1343 C CA . ALA A 1 166 ? 8.745 5.137 -14.675 1.00 90.44 166 ALA A CA 1
ATOM 1344 C C . ALA A 1 166 ? 9.624 3.925 -14.321 1.00 90.44 166 ALA A C 1
ATOM 1346 O O . ALA A 1 166 ? 9.589 2.909 -15.013 1.00 90.44 166 ALA A O 1
ATOM 1347 N N . LYS A 1 167 ? 10.358 3.992 -13.200 1.00 92.62 167 LYS A N 1
ATOM 1348 C CA . LYS A 1 167 ? 11.225 2.903 -12.727 1.00 92.62 167 LYS A CA 1
ATOM 1349 C C . LYS A 1 167 ? 10.411 1.672 -12.332 1.00 92.62 167 LYS A C 1
ATOM 1351 O O . LYS A 1 167 ? 10.759 0.561 -12.721 1.00 92.62 167 LYS A O 1
ATOM 1356 N N . LYS A 1 168 ? 9.319 1.870 -11.585 1.00 91.25 168 LYS A N 1
ATOM 1357 C CA . LYS A 1 168 ? 8.388 0.793 -11.215 1.00 91.25 168 LYS A CA 1
ATOM 1358 C C . LYS A 1 168 ? 7.739 0.171 -12.454 1.00 91.25 168 LYS A C 1
ATOM 1360 O O . LYS A 1 168 ? 7.722 -1.047 -12.555 1.00 91.25 168 LYS A O 1
ATOM 1365 N N . SER A 1 169 ? 7.273 0.986 -13.405 1.00 91.00 169 SER A N 1
ATOM 1366 C CA . SER A 1 169 ? 6.680 0.516 -14.669 1.00 91.00 169 SER A CA 1
ATOM 1367 C C . SER A 1 169 ? 7.668 -0.338 -15.479 1.00 91.00 169 SER A C 1
ATOM 1369 O O . SER A 1 169 ? 7.316 -1.427 -15.930 1.00 91.00 169 SER A O 1
ATOM 1371 N N . ALA A 1 170 ? 8.929 0.098 -15.587 1.00 92.88 170 ALA A N 1
ATOM 1372 C CA . ALA A 1 170 ? 9.974 -0.656 -16.282 1.00 92.88 170 ALA A CA 1
ATOM 1373 C C . ALA A 1 170 ? 10.249 -2.001 -15.596 1.00 92.88 170 ALA A C 1
ATOM 1375 O O . ALA A 1 170 ? 10.351 -3.029 -16.262 1.00 92.88 170 ALA A O 1
ATOM 1376 N N . ALA A 1 171 ? 10.314 -1.997 -14.259 1.00 92.50 171 ALA A N 1
ATOM 1377 C CA . ALA A 1 171 ? 10.527 -3.204 -13.472 1.00 92.50 171 ALA A CA 1
ATOM 1378 C C . ALA A 1 171 ? 9.375 -4.206 -13.625 1.00 92.50 171 ALA A C 1
ATOM 1380 O O . ALA A 1 171 ? 9.632 -5.371 -13.897 1.00 92.50 171 ALA A O 1
ATOM 1381 N N . LYS A 1 172 ? 8.114 -3.754 -13.536 1.00 90.62 172 LYS A N 1
ATOM 1382 C CA . LYS A 1 172 ? 6.932 -4.610 -13.738 1.00 90.62 172 LYS A CA 1
ATOM 1383 C C . LYS A 1 172 ? 6.964 -5.316 -15.095 1.00 90.62 172 LYS A C 1
ATOM 1385 O O . LYS A 1 172 ? 6.744 -6.520 -15.157 1.00 90.62 172 LYS A O 1
ATOM 1390 N N . ARG A 1 173 ? 7.288 -4.579 -16.166 1.00 90.50 173 ARG A N 1
ATOM 1391 C CA . ARG A 1 173 ? 7.426 -5.143 -17.521 1.00 90.50 173 ARG A CA 1
ATOM 1392 C C . ARG A 1 173 ? 8.507 -6.219 -17.583 1.00 90.50 173 ARG A C 1
ATOM 1394 O O . ARG A 1 173 ? 8.259 -7.292 -18.112 1.00 90.50 173 ARG A O 1
ATOM 1401 N N . ALA A 1 174 ? 9.677 -5.951 -17.007 1.00 92.12 174 ALA A N 1
ATOM 1402 C CA . ALA A 1 174 ? 10.768 -6.919 -16.987 1.00 92.12 174 ALA A CA 1
ATOM 1403 C C . ALA A 1 174 ? 10.413 -8.189 -16.188 1.00 92.12 174 ALA A C 1
ATOM 1405 O O . ALA A 1 174 ? 10.671 -9.293 -16.652 1.00 92.12 174 ALA A O 1
ATOM 1406 N N . ILE A 1 175 ? 9.786 -8.048 -15.015 1.00 91.31 175 ILE A N 1
ATOM 1407 C CA . ILE A 1 175 ? 9.367 -9.179 -14.167 1.00 91.31 175 ILE A CA 1
ATOM 1408 C C . ILE A 1 175 ? 8.334 -10.049 -14.874 1.00 91.31 175 ILE A C 1
ATOM 1410 O O . ILE A 1 175 ? 8.449 -11.271 -14.836 1.00 91.31 175 ILE A O 1
ATOM 1414 N N . PHE A 1 176 ? 7.339 -9.428 -15.513 1.00 88.56 176 PHE A N 1
ATOM 1415 C CA . PHE A 1 176 ? 6.309 -10.137 -16.270 1.00 88.56 176 PHE A CA 1
ATOM 1416 C C . PHE A 1 176 ? 6.935 -11.044 -17.335 1.00 88.56 176 PHE A C 1
ATOM 1418 O O . PHE A 1 176 ? 6.614 -12.223 -17.424 1.00 88.56 176 PHE A O 1
ATOM 1425 N N . GLU A 1 177 ? 7.908 -10.519 -18.075 1.00 87.69 177 GLU A N 1
ATOM 1426 C CA . GLU A 1 177 ? 8.600 -11.252 -19.138 1.00 87.69 177 GLU A CA 1
ATOM 1427 C C . GLU A 1 177 ? 9.555 -12.330 -18.610 1.00 87.69 177 GLU A C 1
ATOM 1429 O O . GLU A 1 177 ? 9.730 -13.368 -19.245 1.00 87.69 177 GLU A O 1
ATOM 1434 N N . ILE A 1 178 ? 10.161 -12.133 -17.435 1.00 88.06 178 ILE A N 1
ATOM 1435 C CA . ILE A 1 178 ? 10.941 -13.184 -16.763 1.00 88.06 178 ILE A CA 1
ATOM 1436 C C . ILE A 1 178 ? 10.011 -14.336 -16.357 1.00 88.06 178 ILE A C 1
ATOM 1438 O O . ILE A 1 178 ? 10.224 -15.472 -16.771 1.00 88.06 178 ILE A O 1
ATOM 1442 N N . LYS A 1 179 ? 8.927 -14.034 -15.632 1.00 86.75 179 LYS A N 1
ATOM 1443 C CA . LYS A 1 179 ? 7.986 -15.042 -15.119 1.00 86.75 179 LYS A CA 1
ATOM 1444 C C . LYS A 1 179 ? 7.234 -15.793 -16.223 1.00 86.75 179 LYS A C 1
ATOM 1446 O O . LYS A 1 179 ? 6.911 -16.966 -16.045 1.00 86.75 179 LYS A O 1
ATOM 1451 N N . ASN A 1 180 ? 6.938 -15.135 -17.344 1.00 81.94 180 ASN A N 1
ATOM 1452 C CA . ASN A 1 180 ? 6.260 -15.771 -18.475 1.00 81.94 180 ASN A CA 1
ATOM 1453 C C . ASN A 1 180 ? 7.198 -16.657 -19.301 1.00 81.94 180 ASN A C 1
ATOM 1455 O O . ASN A 1 180 ? 6.739 -17.655 -19.850 1.00 81.94 180 ASN A O 1
ATOM 1459 N N . CYS A 1 181 ? 8.490 -16.323 -19.370 1.00 73.62 181 CYS A N 1
ATOM 1460 C CA . CYS A 1 181 ? 9.491 -17.173 -20.012 1.00 73.62 181 CYS A CA 1
ATOM 1461 C C . CYS A 1 181 ? 9.729 -1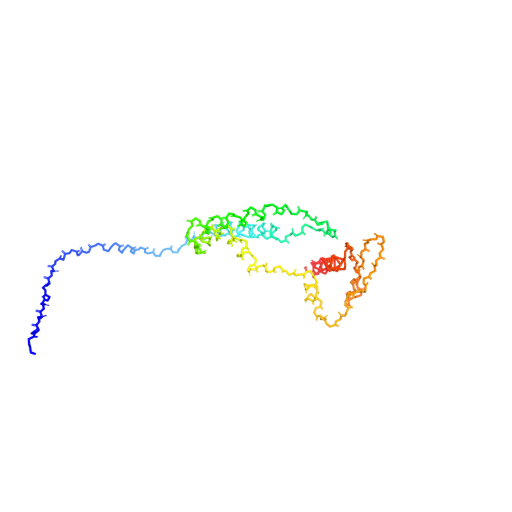8.453 -19.195 1.00 73.62 181 CYS A C 1
ATOM 1463 O O . CYS A 1 181 ? 9.702 -19.539 -19.761 1.00 73.62 181 CYS A O 1
ATOM 1465 N N . ASP A 1 182 ? 9.834 -18.342 -17.864 1.00 63.31 182 ASP A N 1
ATOM 1466 C CA . ASP A 1 182 ? 10.052 -19.492 -16.970 1.00 63.31 182 ASP A CA 1
ATOM 1467 C C . ASP A 1 182 ? 8.914 -20.532 -17.030 1.00 63.31 182 ASP A C 1
ATOM 1469 O O . ASP A 1 182 ? 9.139 -21.716 -16.795 1.00 63.31 182 ASP A O 1
ATOM 1473 N N . ARG A 1 183 ? 7.682 -20.114 -17.363 1.00 59.53 183 ARG A N 1
ATOM 1474 C CA . ARG A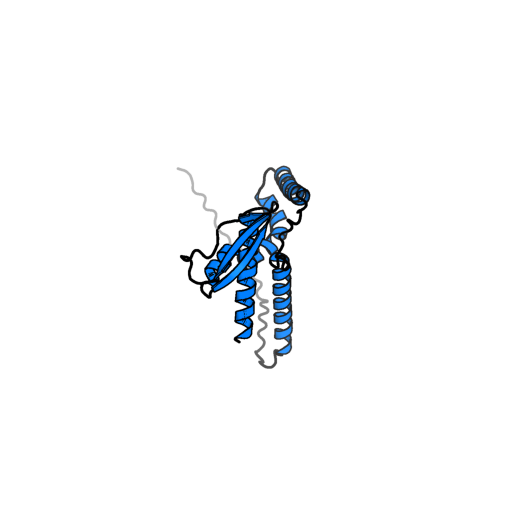 1 183 ? 6.531 -21.025 -17.527 1.00 59.53 183 ARG A CA 1
ATOM 1475 C C . ARG A 1 183 ? 6.561 -21.856 -18.811 1.00 59.53 183 ARG A C 1
ATOM 1477 O O . ARG A 1 183 ? 5.795 -22.807 -18.900 1.00 59.53 183 ARG A O 1
ATOM 1484 N N . MET A 1 184 ? 7.362 -21.481 -19.808 1.00 56.91 184 MET A N 1
ATOM 1485 C CA . MET A 1 184 ? 7.418 -22.182 -21.099 1.00 56.91 184 MET A CA 1
ATOM 1486 C C . MET A 1 184 ? 8.477 -23.295 -21.127 1.00 56.91 184 MET A C 1
ATOM 1488 O O . MET A 1 184 ? 8.483 -24.093 -22.062 1.00 56.91 184 MET A O 1
ATOM 1492 N N . ASP A 1 185 ? 9.329 -23.370 -20.100 1.00 48.34 185 ASP A N 1
ATOM 1493 C CA . ASP A 1 185 ? 10.425 -24.342 -19.982 1.00 48.34 185 ASP A CA 1
ATOM 1494 C C . ASP A 1 185 ? 10.100 -25.538 -19.048 1.00 48.34 185 ASP A C 1
ATOM 1496 O O . ASP A 1 185 ? 10.975 -26.365 -18.778 1.00 48.34 185 ASP A O 1
ATOM 1500 N N . THR A 1 186 ? 8.853 -25.658 -18.566 1.00 41.56 186 THR A N 1
ATOM 1501 C CA . THR A 1 186 ? 8.335 -26.774 -17.733 1.00 41.56 186 THR A CA 1
ATOM 1502 C C . THR A 1 186 ? 7.167 -27.486 -18.392 1.00 41.56 186 THR A C 1
ATOM 1504 O O . THR A 1 186 ? 7.161 -28.737 -18.378 1.00 41.56 186 THR A O 1
#

Sequence (186 aa):
MNQKMEIQNHEFTDNNQDENDELSFESTDEGKTILGKQTQEDENKNLKSETHRYYLEEIECFQLEEVEVPKALGDVFESVAGAIYLDSGMSLDTVWKVYFPMIKPAMVHFSEHVPLSPVRELYELIKKPDEKIFGEPVIKNDKTYIEVILPDGRRFQGVGPNKTVAKKSAAKRAIFEIKNCDRMDT